Protein AF-A0A7V3P960-F1 (afdb_monomer)

Structure (mmCIF, N/CA/C/O backbone):
data_AF-A0A7V3P960-F1
#
_entry.id   AF-A0A7V3P960-F1
#
loop_
_atom_site.group_PDB
_atom_site.id
_atom_site.type_symbol
_atom_site.label_atom_id
_atom_site.label_alt_id
_atom_site.label_comp_id
_atom_site.label_asym_id
_atom_site.label_entity_id
_atom_site.label_seq_id
_atom_site.pdbx_PDB_ins_code
_atom_site.Cartn_x
_atom_site.Cartn_y
_atom_site.Cartn_z
_atom_site.occupancy
_atom_site.B_iso_or_equiv
_atom_site.auth_seq_id
_atom_site.auth_comp_id
_atom_site.auth_asym_id
_atom_site.auth_atom_id
_atom_site.pdbx_PDB_model_num
ATOM 1 N N . LEU A 1 1 ? -9.259 3.674 -9.728 1.00 91.50 1 LEU A N 1
ATOM 2 C CA . LEU A 1 1 ? -10.586 3.674 -9.060 1.00 91.50 1 LEU A CA 1
ATOM 3 C C . LEU A 1 1 ? -11.447 2.473 -9.449 1.00 91.50 1 LEU A C 1
ATOM 5 O O . LEU A 1 1 ? -11.962 1.813 -8.558 1.00 91.50 1 LEU A O 1
ATOM 9 N N . GLU A 1 2 ? -11.587 2.154 -10.738 1.00 94.94 2 GLU A N 1
ATOM 10 C CA . GLU A 1 2 ? -12.401 1.013 -11.203 1.00 94.94 2 GLU A CA 1
ATOM 11 C C . GLU A 1 2 ? -11.996 -0.325 -10.570 1.00 94.94 2 GLU A C 1
ATOM 13 O O . GLU A 1 2 ? -12.843 -1.028 -10.028 1.00 94.94 2 GLU A O 1
ATOM 18 N N . ALA A 1 3 ? -10.695 -0.635 -10.553 1.00 96.50 3 ALA A N 1
ATOM 19 C CA . ALA A 1 3 ? -10.169 -1.847 -9.923 1.00 96.50 3 ALA A CA 1
ATOM 20 C C . ALA A 1 3 ? -10.533 -1.952 -8.430 1.00 96.50 3 ALA A C 1
ATOM 22 O O . ALA A 1 3 ? -10.947 -3.011 -7.973 1.00 96.50 3 ALA A O 1
ATOM 23 N N . ALA A 1 4 ? -10.449 -0.847 -7.678 1.00 96.69 4 ALA A N 1
ATOM 24 C CA . ALA A 1 4 ? -10.807 -0.826 -6.257 1.00 96.69 4 ALA A CA 1
ATOM 25 C C . ALA A 1 4 ? -12.298 -1.134 -6.044 1.00 96.69 4 ALA A C 1
ATOM 27 O O . ALA A 1 4 ? -12.641 -1.967 -5.208 1.00 96.69 4 ALA A O 1
ATOM 28 N N . ARG A 1 5 ? -13.179 -0.539 -6.863 1.00 97.69 5 ARG A N 1
ATOM 29 C CA . ARG A 1 5 ? -14.622 -0.832 -6.838 1.00 97.69 5 ARG A CA 1
ATOM 30 C C . ARG A 1 5 ? -14.914 -2.290 -7.194 1.00 97.69 5 ARG A C 1
ATOM 32 O O . ARG A 1 5 ? -15.732 -2.916 -6.532 1.00 97.69 5 ARG A O 1
ATOM 39 N N . ALA A 1 6 ? -14.242 -2.833 -8.210 1.00 97.81 6 ALA A N 1
ATOM 40 C CA . ALA A 1 6 ? -14.425 -4.220 -8.634 1.00 97.81 6 ALA A CA 1
ATOM 41 C C . ALA A 1 6 ? -13.989 -5.218 -7.550 1.00 97.81 6 ALA A C 1
ATOM 43 O O . ALA A 1 6 ? -14.704 -6.180 -7.284 1.00 97.81 6 ALA A O 1
ATOM 44 N N . VAL A 1 7 ? -12.847 -4.972 -6.898 1.00 97.88 7 VAL A N 1
ATOM 45 C CA . VAL A 1 7 ? -12.361 -5.806 -5.789 1.00 97.88 7 VAL A CA 1
ATOM 46 C C . VAL A 1 7 ? -13.303 -5.720 -4.586 1.00 97.88 7 VAL A C 1
ATOM 48 O O . VAL A 1 7 ? -13.682 -6.756 -4.050 1.00 97.88 7 VAL A O 1
ATOM 51 N N . ALA A 1 8 ? -13.734 -4.518 -4.192 1.00 98.00 8 ALA A N 1
ATOM 52 C CA . ALA A 1 8 ? -14.684 -4.354 -3.090 1.00 98.00 8 ALA A CA 1
ATOM 53 C C . ALA A 1 8 ? -16.006 -5.088 -3.367 1.00 98.00 8 ALA A C 1
ATOM 55 O O . ALA A 1 8 ? -16.475 -5.847 -2.523 1.00 98.00 8 ALA A O 1
ATOM 56 N N . ALA A 1 9 ? -16.550 -4.948 -4.581 1.00 98.00 9 ALA A N 1
ATOM 57 C CA . ALA A 1 9 ? -17.759 -5.652 -4.998 1.00 98.00 9 ALA A CA 1
ATOM 58 C C . ALA A 1 9 ? -17.590 -7.180 -4.972 1.00 98.00 9 ALA A C 1
ATOM 60 O O . ALA A 1 9 ? -18.496 -7.880 -4.527 1.00 98.00 9 ALA A O 1
ATOM 61 N N . ALA A 1 10 ? -16.431 -7.702 -5.391 1.00 97.81 10 ALA A N 1
ATOM 62 C CA . ALA A 1 10 ? -16.147 -9.138 -5.356 1.00 97.81 10 ALA A CA 1
ATOM 63 C C . ALA A 1 10 ? -16.161 -9.719 -3.931 1.00 97.81 10 ALA A C 1
ATOM 65 O O . ALA A 1 10 ? -16.527 -10.879 -3.755 1.00 97.81 10 ALA A O 1
ATOM 66 N N . TYR A 1 11 ? -15.805 -8.917 -2.923 1.00 97.44 11 TYR A N 1
ATOM 67 C CA . TYR A 1 11 ? -15.842 -9.303 -1.509 1.00 97.44 11 TYR A CA 1
ATOM 68 C C . TYR A 1 11 ? -17.110 -8.851 -0.767 1.00 97.44 11 TYR A C 1
ATOM 70 O O . TYR A 1 11 ? -17.227 -9.098 0.431 1.00 97.44 11 TYR A O 1
ATOM 78 N N . GLY A 1 12 ? -18.058 -8.189 -1.443 1.00 97.81 12 GLY A N 1
ATOM 79 C CA . GLY A 1 12 ? -19.255 -7.633 -0.802 1.00 97.81 12 GLY A CA 1
ATOM 80 C C . GLY A 1 12 ? -18.951 -6.528 0.218 1.00 97.81 12 GLY A C 1
ATOM 81 O O . GLY A 1 12 ? -19.705 -6.356 1.171 1.00 97.81 12 GLY A O 1
ATOM 82 N N . LEU A 1 13 ? -17.838 -5.809 0.042 1.00 97.00 13 LEU A N 1
ATOM 83 C CA . LEU A 1 13 ? -17.402 -4.738 0.934 1.00 97.00 13 LEU A CA 1
ATOM 84 C C . LEU A 1 13 ? -17.931 -3.381 0.471 1.00 97.00 13 LEU A C 1
ATOM 86 O O . LEU A 1 13 ? -17.977 -3.079 -0.725 1.00 97.00 13 LEU A O 1
ATOM 90 N N . GLU A 1 14 ? -18.260 -2.527 1.435 1.00 95.38 14 GLU A N 1
ATOM 91 C CA . GLU A 1 14 ? -18.519 -1.118 1.168 1.00 95.38 14 GLU A CA 1
ATOM 92 C C . GLU A 1 14 ? -17.233 -0.412 0.721 1.00 95.38 14 GLU A C 1
ATOM 94 O O . GLU A 1 14 ? -16.145 -0.655 1.246 1.00 95.38 14 GLU A O 1
ATOM 99 N N . HIS A 1 15 ? -17.357 0.479 -0.263 1.00 95.56 15 HIS A N 1
ATOM 100 C CA . HIS A 1 15 ? -16.232 1.224 -0.817 1.00 95.56 15 HIS A CA 1
ATOM 101 C C . HIS A 1 15 ? -16.494 2.725 -0.729 1.00 95.56 15 HIS A C 1
ATOM 103 O O . HIS A 1 15 ? -17.328 3.269 -1.458 1.00 95.56 15 HIS A O 1
ATOM 109 N N . TYR A 1 16 ? -15.724 3.391 0.127 1.00 92.69 16 TYR A N 1
ATOM 110 C CA . TYR A 1 16 ? -15.787 4.830 0.350 1.00 92.69 16 TYR A CA 1
ATOM 111 C C . TYR A 1 16 ? -14.696 5.540 -0.448 1.00 92.69 16 TYR A C 1
ATOM 113 O O . TYR A 1 16 ? -13.542 5.113 -0.458 1.00 92.69 16 TYR A O 1
ATOM 121 N N . LEU A 1 17 ? -15.064 6.632 -1.118 1.00 94.06 17 LEU A N 1
ATOM 122 C CA . LEU A 1 17 ? -14.109 7.520 -1.770 1.00 94.06 17 LEU A CA 1
ATOM 123 C C . LEU A 1 17 ? -13.918 8.755 -0.895 1.00 94.06 17 LEU A C 1
ATOM 125 O O . LEU A 1 17 ? -14.888 9.429 -0.559 1.00 94.06 17 LEU A O 1
ATOM 129 N N . VAL A 1 18 ? -12.666 9.037 -0.562 1.00 91.50 18 VAL A N 1
ATOM 130 C CA . VAL A 1 18 ? -12.259 10.233 0.170 1.00 91.50 18 VAL A CA 1
ATOM 131 C C . VAL A 1 18 ? -11.363 11.047 -0.748 1.00 91.50 18 VAL A C 1
ATOM 133 O O . VAL A 1 18 ? -10.367 10.534 -1.260 1.00 91.50 18 VAL A O 1
ATOM 136 N N . GLU A 1 19 ? -11.719 12.310 -0.957 1.00 91.44 19 GLU A N 1
ATOM 137 C CA . GLU A 1 19 ? -10.846 13.268 -1.626 1.00 91.44 19 GLU A CA 1
ATOM 138 C C . GLU A 1 19 ? -9.873 13.857 -0.607 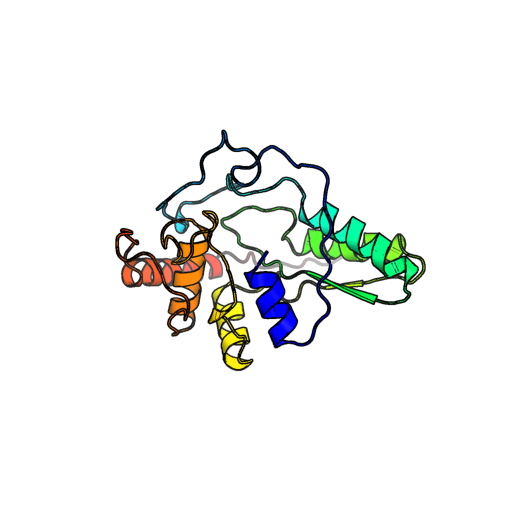1.00 91.44 19 GLU A C 1
ATOM 140 O O . GLU A 1 19 ? -10.268 14.292 0.476 1.00 91.44 19 GLU A O 1
ATOM 145 N N . LEU A 1 20 ? -8.588 13.848 -0.949 1.00 89.06 20 LEU A N 1
ATOM 146 C CA . LEU A 1 20 ? -7.528 14.388 -0.107 1.00 89.06 20 LEU A CA 1
ATOM 147 C C . LEU A 1 20 ? -6.965 15.665 -0.734 1.00 89.06 20 LEU A C 1
ATOM 149 O O . LEU A 1 20 ? -6.983 15.797 -1.962 1.00 89.06 20 LEU A O 1
ATOM 153 N N . PRO A 1 21 ? -6.424 16.587 0.080 1.00 89.06 21 PRO A N 1
ATOM 154 C CA . PRO A 1 21 ? -5.659 17.710 -0.439 1.00 89.06 21 PRO A CA 1
ATOM 155 C C . PRO A 1 21 ? -4.519 17.228 -1.352 1.00 89.06 21 PRO A C 1
ATOM 157 O O . PRO A 1 21 ? -3.936 16.170 -1.088 1.00 89.06 21 PRO A O 1
ATOM 160 N N . PRO A 1 22 ? -4.180 17.985 -2.409 1.00 89.62 22 PRO A N 1
ATOM 161 C CA . PRO A 1 22 ? -3.108 17.603 -3.317 1.00 89.62 22 PRO A CA 1
ATOM 162 C C . PRO A 1 22 ? -1.770 17.513 -2.573 1.00 89.62 22 PRO A C 1
ATOM 164 O O . PRO A 1 22 ? -1.430 18.376 -1.763 1.00 89.62 22 PRO A O 1
ATOM 167 N N . ILE A 1 23 ? -1.008 16.459 -2.870 1.00 92.25 23 ILE A N 1
ATOM 168 C CA . ILE A 1 23 ? 0.361 16.263 -2.387 1.00 92.25 23 ILE A CA 1
ATOM 169 C C . ILE A 1 23 ? 1.288 16.385 -3.593 1.00 92.25 23 ILE A C 1
ATOM 171 O O . ILE A 1 23 ? 1.115 15.662 -4.568 1.00 92.25 23 ILE A O 1
ATOM 175 N N . HIS A 1 24 ? 2.279 17.265 -3.517 1.00 92.62 24 HIS A N 1
ATOM 176 C CA . HIS A 1 24 ? 3.266 17.485 -4.578 1.00 92.62 24 HIS A CA 1
ATOM 177 C C . HIS A 1 24 ? 4.598 16.783 -4.264 1.00 92.62 24 HIS A C 1
ATOM 179 O O . HIS A 1 24 ? 4.796 16.251 -3.169 1.00 92.62 24 HIS A O 1
ATOM 185 N N . GLY A 1 25 ? 5.524 16.799 -5.218 1.00 90.69 25 GLY A N 1
ATOM 186 C CA . GLY A 1 25 ? 6.866 16.227 -5.116 1.00 90.69 25 GLY A CA 1
ATOM 187 C C . GLY A 1 25 ? 6.977 14.787 -5.613 1.00 90.69 25 GLY A C 1
ATOM 188 O O . GLY A 1 25 ? 7.903 14.086 -5.208 1.00 90.69 25 GLY A O 1
ATOM 189 N N . SER A 1 26 ? 6.045 14.326 -6.453 1.00 92.06 26 SER A N 1
ATOM 190 C CA . SER A 1 26 ? 6.020 12.952 -6.964 1.00 92.06 26 SER A CA 1
ATOM 191 C C . SER A 1 26 ? 5.654 12.887 -8.438 1.00 92.06 26 SER A C 1
ATOM 193 O O . SER A 1 26 ? 4.717 13.546 -8.869 1.00 92.06 26 SER A O 1
ATOM 195 N N . ALA A 1 27 ? 6.277 11.978 -9.188 1.00 91.56 27 ALA A N 1
ATOM 196 C CA . ALA A 1 27 ? 5.877 11.655 -10.562 1.00 91.56 27 ALA A CA 1
ATOM 197 C C . ALA A 1 27 ? 4.477 11.015 -10.671 1.00 91.56 27 ALA A C 1
ATOM 199 O O . ALA A 1 27 ? 3.992 10.775 -11.772 1.00 91.56 27 ALA A O 1
ATOM 200 N N . LEU A 1 28 ? 3.830 10.702 -9.540 1.00 89.62 28 LEU A N 1
ATOM 201 C CA . LEU A 1 28 ? 2.437 10.242 -9.500 1.00 89.62 28 LEU A CA 1
ATOM 202 C C . LEU A 1 28 ? 1.419 11.365 -9.284 1.00 89.62 28 LEU A C 1
ATOM 204 O O . LEU A 1 28 ? 0.223 11.116 -9.422 1.00 89.62 28 LEU A O 1
ATOM 208 N N . THR A 1 29 ? 1.865 12.553 -8.885 1.00 90.50 29 THR A N 1
ATOM 209 C CA . THR A 1 29 ? 0.979 13.677 -8.553 1.00 90.50 29 THR A CA 1
ATOM 210 C C . THR A 1 29 ? 1.321 14.958 -9.302 1.00 90.50 29 THR A C 1
ATOM 212 O O . THR A 1 29 ? 0.460 15.825 -9.427 1.00 90.50 29 THR A O 1
ATOM 215 N N . ASP A 1 30 ? 2.534 15.053 -9.845 1.00 91.62 30 ASP A N 1
ATOM 216 C CA . ASP A 1 30 ? 3.034 16.201 -10.581 1.00 91.62 30 ASP A CA 1
ATOM 217 C C . ASP A 1 30 ? 3.368 15.820 -12.032 1.00 91.62 30 ASP A C 1
ATOM 219 O O . ASP A 1 30 ? 4.363 15.147 -12.298 1.00 91.62 30 ASP A O 1
ATOM 223 N N . ASP A 1 31 ? 2.588 16.330 -12.989 1.00 87.38 31 ASP A N 1
ATOM 224 C CA . ASP A 1 31 ? 2.698 15.986 -14.422 1.00 87.38 31 ASP A CA 1
ATOM 225 C C . ASP A 1 31 ? 4.04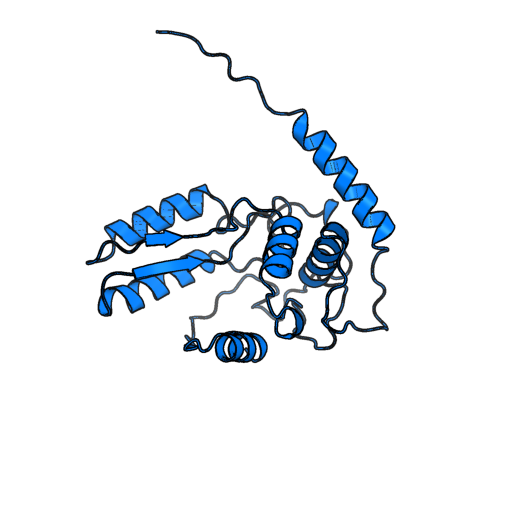4 16.355 -15.074 1.00 87.38 31 ASP A C 1
ATOM 227 O O . ASP A 1 31 ? 4.3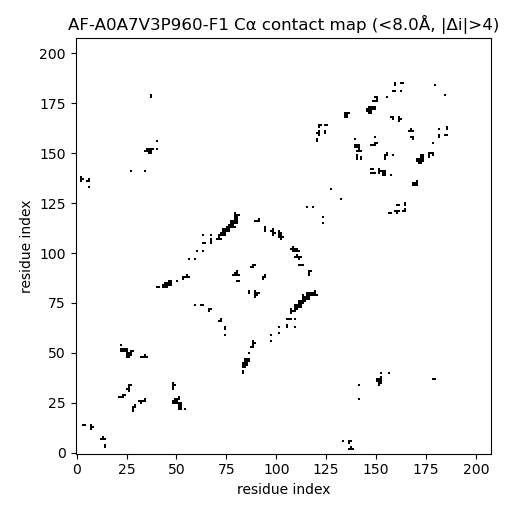88 15.867 -16.151 1.00 87.38 31 ASP A O 1
ATOM 231 N N . HIS A 1 32 ? 4.812 17.248 -14.447 1.00 88.62 32 HIS A N 1
ATOM 232 C CA . HIS A 1 32 ? 6.122 17.681 -14.937 1.00 88.62 32 HIS A CA 1
ATOM 233 C C . HIS A 1 32 ? 7.263 16.737 -14.525 1.00 88.62 32 HIS A C 1
ATOM 235 O O . HIS A 1 32 ? 8.382 16.877 -15.022 1.00 88.62 32 HIS A O 1
ATOM 241 N N . LEU A 1 33 ? 6.999 15.781 -13.629 1.00 88.69 33 LEU A N 1
ATOM 242 C CA . LEU A 1 33 ? 7.954 14.769 -13.196 1.00 88.69 33 LEU A CA 1
ATOM 243 C C . LEU A 1 33 ? 7.697 13.459 -13.948 1.00 88.69 33 LEU A C 1
ATOM 245 O O . LEU A 1 33 ? 6.579 12.957 -14.007 1.00 88.69 33 LEU A O 1
ATOM 249 N N . LEU A 1 34 ? 8.751 12.879 -14.525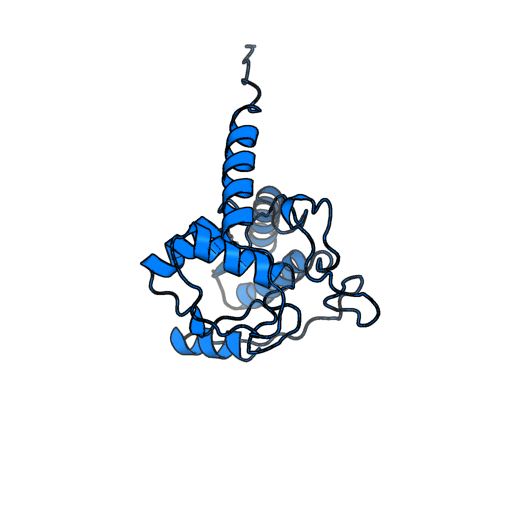 1.00 86.44 34 LEU A N 1
ATOM 250 C CA . LEU A 1 34 ? 8.632 11.661 -15.325 1.00 86.44 34 LEU A CA 1
ATOM 251 C C . LEU A 1 34 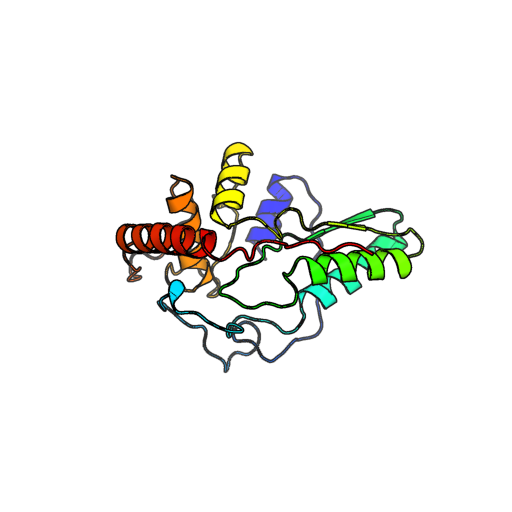? 8.765 10.402 -14.466 1.00 86.44 34 LEU A C 1
ATOM 253 O O . LEU A 1 34 ? 9.671 10.283 -13.637 1.00 86.44 34 LEU A O 1
ATOM 257 N N . LEU A 1 35 ? 7.902 9.421 -14.730 1.00 84.56 35 LEU A N 1
ATOM 258 C CA . LEU A 1 35 ? 8.048 8.079 -14.180 1.00 84.56 35 LEU A CA 1
ATOM 259 C C . LEU A 1 35 ? 9.193 7.335 -14.883 1.00 84.56 35 LEU A C 1
ATOM 261 O O . LEU A 1 35 ? 9.237 7.315 -16.116 1.00 84.56 35 LEU A O 1
ATOM 265 N N . PRO A 1 36 ? 10.087 6.664 -14.136 1.00 81.38 36 PRO A N 1
ATOM 266 C CA . PRO A 1 36 ? 11.088 5.803 -14.745 1.00 81.38 36 PRO A CA 1
ATOM 267 C C . PRO A 1 36 ? 10.418 4.607 -15.438 1.00 81.38 36 PRO A C 1
ATOM 269 O O . PRO A 1 36 ? 9.501 3.982 -14.898 1.00 81.38 36 PRO A O 1
ATOM 272 N N . LEU A 1 37 ? 10.899 4.275 -16.636 1.00 82.81 37 LEU A N 1
ATOM 273 C CA . LEU A 1 37 ? 10.434 3.137 -17.429 1.00 82.81 37 LEU A CA 1
ATOM 274 C C . LEU A 1 37 ? 11.611 2.221 -17.755 1.00 82.81 37 LEU A C 1
ATOM 276 O O . LEU A 1 37 ? 12.662 2.696 -18.176 1.00 82.81 37 LEU A O 1
ATOM 280 N N . GLY A 1 38 ? 11.423 0.912 -17.578 1.00 76.94 38 GLY A N 1
ATOM 281 C CA . GLY A 1 38 ? 12.381 -0.114 -17.999 1.00 76.94 38 GLY A CA 1
ATOM 282 C C . GLY A 1 38 ? 13.736 -0.062 -17.292 1.00 76.94 38 GLY A C 1
ATOM 283 O O . GLY A 1 38 ? 14.705 -0.605 -17.815 1.00 76.94 38 GLY A O 1
ATOM 284 N N . ARG A 1 39 ? 13.830 0.604 -16.136 1.00 80.19 39 ARG A N 1
ATOM 285 C CA . ARG A 1 39 ? 15.054 0.597 -15.330 1.00 80.19 39 ARG A CA 1
ATOM 286 C C . ARG A 1 39 ? 15.234 -0.748 -14.633 1.00 80.19 39 ARG A C 1
ATOM 288 O O . ARG A 1 39 ? 14.249 -1.399 -14.279 1.00 80.19 39 ARG A O 1
ATOM 295 N N . ASP A 1 40 ? 16.489 -1.101 -14.389 1.00 80.94 40 ASP A N 1
ATOM 296 C CA . ASP A 1 40 ? 16.849 -2.218 -13.524 1.00 80.94 40 ASP A CA 1
ATOM 297 C C . ASP A 1 40 ? 16.451 -1.896 -12.076 1.00 80.94 40 ASP A C 1
ATOM 299 O O . ASP A 1 40 ? 16.908 -0.908 -11.494 1.00 80.94 40 ASP A O 1
ATOM 303 N N . LEU A 1 41 ? 15.560 -2.712 -11.513 1.00 79.44 41 LEU A N 1
ATOM 304 C CA . LEU A 1 41 ? 15.085 -2.546 -10.141 1.00 79.44 41 LEU A CA 1
ATOM 305 C C . LEU A 1 41 ? 16.137 -2.946 -9.101 1.00 79.44 41 LEU A C 1
ATOM 307 O O . LEU A 1 41 ? 16.068 -2.461 -7.979 1.00 79.44 41 LEU A O 1
ATOM 311 N N . THR A 1 42 ? 17.124 -3.771 -9.458 1.00 76.62 42 THR A N 1
ATOM 312 C CA . THR A 1 42 ? 18.187 -4.192 -8.528 1.00 76.62 42 THR A CA 1
ATOM 313 C C . THR A 1 42 ? 19.184 -3.066 -8.244 1.00 76.62 42 THR A C 1
ATOM 315 O O . THR A 1 42 ? 19.730 -2.981 -7.150 1.00 76.62 42 THR A O 1
ATOM 318 N N . GLN A 1 43 ? 19.362 -2.159 -9.209 1.00 75.62 43 GLN A N 1
ATOM 319 C CA . GLN A 1 43 ? 20.234 -0.980 -9.118 1.00 75.62 43 GLN A CA 1
ATOM 320 C C . GLN A 1 43 ? 19.484 0.269 -8.618 1.00 75.62 43 GLN A C 1
ATOM 322 O O . GLN A 1 43 ? 20.017 1.381 -8.600 1.00 75.62 43 GLN A O 1
ATOM 327 N N . ALA A 1 44 ? 18.207 0.116 -8.261 1.00 74.31 44 ALA A N 1
ATOM 328 C CA . ALA A 1 44 ? 17.397 1.177 -7.698 1.00 74.31 44 ALA A CA 1
ATOM 329 C C . ALA A 1 44 ? 17.780 1.415 -6.233 1.00 74.31 44 ALA A C 1
ATOM 331 O O . ALA A 1 44 ? 17.569 0.549 -5.387 1.00 74.31 44 ALA A O 1
ATOM 332 N N . HIS A 1 45 ? 18.279 2.612 -5.926 1.00 73.25 45 HIS A N 1
ATOM 333 C CA . HIS A 1 45 ? 18.580 3.016 -4.555 1.00 73.25 45 HIS A CA 1
ATOM 334 C C . HIS A 1 45 ? 17.958 4.371 -4.222 1.00 73.25 45 HIS A C 1
ATOM 336 O O . HIS A 1 45 ? 17.829 5.247 -5.080 1.00 73.25 45 HIS A O 1
ATOM 342 N N . GLY A 1 46 ? 17.620 4.551 -2.945 1.00 76.62 46 GLY A N 1
ATOM 343 C CA . GLY A 1 46 ? 17.016 5.778 -2.438 1.00 76.62 46 GLY A CA 1
ATOM 344 C C . GLY A 1 46 ? 15.516 5.878 -2.716 1.00 76.62 46 GLY A C 1
ATOM 345 O O . GLY A 1 46 ? 14.864 4.932 -3.150 1.00 76.62 46 GLY A O 1
ATOM 346 N N . VAL A 1 47 ? 14.958 7.050 -2.416 1.00 79.38 47 VAL A N 1
ATOM 347 C CA . VAL A 1 47 ? 13.522 7.307 -2.546 1.00 79.38 47 VAL A CA 1
ATOM 348 C C . VAL A 1 47 ? 13.149 7.407 -4.024 1.00 79.38 47 VAL A C 1
ATOM 350 O O . VAL A 1 47 ? 13.636 8.285 -4.737 1.00 79.38 47 VAL A O 1
ATOM 353 N N . ALA A 1 48 ? 12.280 6.510 -4.491 1.00 83.25 48 ALA A N 1
ATOM 354 C CA . ALA A 1 48 ? 11.858 6.498 -5.889 1.00 83.25 48 ALA A CA 1
ATOM 355 C C . ALA A 1 48 ? 11.073 7.776 -6.269 1.00 83.25 48 ALA A C 1
ATOM 357 O O . ALA A 1 48 ?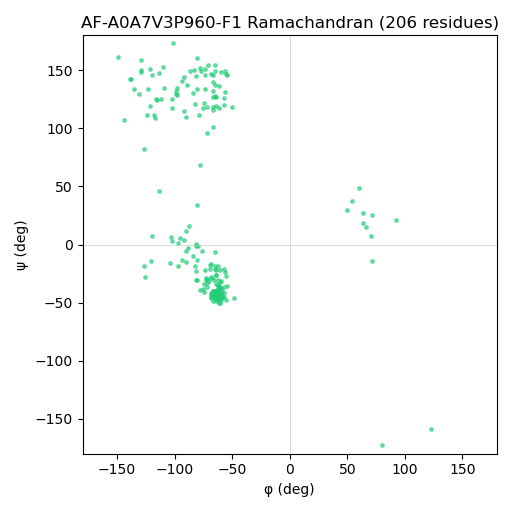 10.309 8.277 -5.445 1.00 83.25 48 ALA A O 1
ATOM 358 N N . PRO A 1 49 ? 11.134 8.252 -7.531 1.00 86.38 49 PRO A N 1
ATOM 359 C CA . PRO A 1 49 ? 10.319 9.383 -8.004 1.00 86.38 49 PRO A CA 1
ATOM 360 C C . PRO A 1 49 ? 8.802 9.179 -7.850 1.00 86.38 49 PRO A C 1
ATOM 362 O O . PRO A 1 49 ? 8.040 10.140 -7.822 1.00 86.38 49 PRO A O 1
ATOM 365 N N . SER A 1 50 ? 8.354 7.925 -7.740 1.00 86.62 50 SER A N 1
ATOM 366 C CA . SER A 1 50 ? 6.965 7.547 -7.455 1.00 86.62 50 SER A CA 1
ATOM 367 C C . SER A 1 50 ? 6.573 7.652 -5.973 1.00 86.62 50 SER A C 1
ATOM 369 O O . SER A 1 50 ? 5.439 7.332 -5.606 1.00 86.62 50 SER A O 1
ATOM 371 N N . TYR A 1 51 ? 7.499 8.039 -5.096 1.00 90.31 51 TYR A N 1
ATOM 372 C CA . TYR A 1 51 ? 7.200 8.321 -3.699 1.00 90.31 51 TYR A CA 1
ATOM 373 C C . TYR A 1 51 ? 6.311 9.554 -3.608 1.00 90.31 51 TYR A C 1
ATOM 375 O O . TYR A 1 51 ? 6.652 10.602 -4.149 1.00 90.31 51 TYR A O 1
ATOM 383 N N . VAL A 1 52 ? 5.182 9.426 -2.917 1.00 91.44 52 VAL A N 1
ATOM 384 C CA . VAL A 1 52 ? 4.326 10.560 -2.568 1.00 91.44 52 VAL A CA 1
ATOM 385 C C . VAL A 1 52 ? 4.601 10.882 -1.101 1.00 91.44 52 VAL A C 1
ATOM 387 O O . VAL A 1 52 ? 4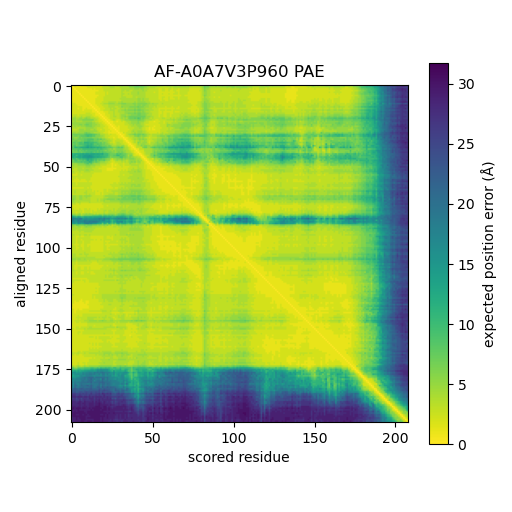.348 10.011 -0.261 1.00 91.44 52 VAL A O 1
ATOM 390 N N . PRO A 1 53 ? 5.119 12.081 -0.779 1.00 92.12 53 PRO A N 1
ATOM 391 C CA . PRO A 1 53 ? 5.565 12.418 0.567 1.00 92.12 53 PRO A CA 1
ATOM 392 C C . PRO A 1 53 ? 4.543 12.112 1.666 1.00 92.12 53 PRO A C 1
ATOM 394 O O . PRO A 1 53 ? 3.455 12.682 1.684 1.00 92.12 53 PRO A O 1
ATOM 397 N N . ALA A 1 54 ? 4.920 11.215 2.587 1.00 92.69 54 ALA A N 1
ATOM 398 C CA . ALA A 1 54 ? 4.183 10.864 3.805 1.00 92.69 54 ALA A CA 1
ATOM 399 C C . ALA A 1 54 ? 2.691 10.523 3.599 1.00 92.69 54 ALA A C 1
ATOM 401 O O . ALA A 1 54 ? 1.873 10.732 4.503 1.00 92.69 54 ALA A O 1
ATOM 402 N N . ARG A 1 55 ? 2.304 9.989 2.430 1.00 94.44 55 ARG A N 1
ATOM 403 C CA . ARG A 1 55 ? 0.881 9.752 2.134 1.00 94.44 55 ARG A CA 1
ATOM 404 C C . ARG A 1 55 ? 0.246 8.751 3.099 1.00 94.44 55 ARG A C 1
ATOM 406 O O . ARG A 1 55 ? -0.911 8.935 3.461 1.00 94.44 55 ARG A O 1
ATOM 413 N N . ASN A 1 56 ? 0.974 7.720 3.545 1.00 94.88 56 ASN A N 1
ATOM 414 C CA . ASN A 1 56 ? 0.386 6.706 4.425 1.00 94.88 56 ASN A CA 1
ATOM 415 C C . ASN A 1 56 ? 0.094 7.276 5.817 1.00 94.88 56 ASN A C 1
ATOM 417 O O . ASN A 1 56 ? -0.887 6.880 6.444 1.00 94.88 56 ASN A O 1
ATOM 421 N N . LEU A 1 57 ? 0.898 8.243 6.278 1.00 96.12 57 LEU A N 1
ATOM 422 C CA . LEU A 1 57 ? 0.618 8.976 7.512 1.00 96.12 57 LEU A CA 1
ATOM 423 C C . LEU A 1 57 ? -0.691 9.766 7.388 1.00 96.12 57 LEU A C 1
ATOM 425 O O . LEU A 1 57 ? -1.540 9.679 8.274 1.00 96.12 57 LEU A O 1
ATOM 429 N N . LEU A 1 58 ? -0.885 10.477 6.272 1.00 95.31 58 LEU A N 1
ATOM 430 C CA . LEU A 1 58 ? -2.133 11.197 6.001 1.00 95.31 58 LEU A CA 1
ATOM 431 C C . LEU A 1 58 ? -3.336 10.243 5.938 1.00 95.31 58 LEU A C 1
ATOM 433 O O . LEU A 1 58 ? -4.369 10.524 6.544 1.00 95.31 58 LEU A O 1
ATOM 437 N N . PHE A 1 59 ? -3.201 9.110 5.239 1.00 95.88 59 PHE A N 1
ATOM 438 C CA . PHE A 1 59 ? -4.272 8.118 5.109 1.00 95.88 59 PHE A CA 1
ATOM 439 C C . PHE A 1 59 ? -4.707 7.574 6.470 1.00 95.88 59 PHE A C 1
ATOM 441 O O . PHE A 1 59 ? -5.902 7.537 6.756 1.00 95.88 59 PHE A O 1
ATOM 448 N N . LEU A 1 60 ? -3.752 7.186 7.320 1.00 96.94 60 LEU A N 1
ATOM 449 C CA . LEU A 1 60 ? -4.043 6.632 8.641 1.00 96.94 60 LEU A CA 1
ATOM 450 C C . LEU A 1 60 ? -4.641 7.672 9.589 1.00 96.94 60 LEU A C 1
ATOM 452 O O . LEU A 1 60 ? -5.609 7.359 10.275 1.00 96.94 60 LEU A O 1
ATOM 456 N N . ALA A 1 61 ? -4.123 8.904 9.596 1.00 95.69 61 ALA A N 1
ATOM 457 C CA . ALA A 1 61 ? -4.688 9.982 10.406 1.00 95.69 61 ALA A CA 1
ATOM 458 C C . ALA A 1 61 ? -6.149 10.267 10.023 1.00 95.69 61 ALA A C 1
ATOM 460 O O . ALA A 1 61 ? -7.011 10.404 10.891 1.00 95.69 61 ALA A O 1
ATOM 461 N N . HIS A 1 62 ? -6.445 10.301 8.720 1.00 95.19 62 HIS A N 1
ATOM 462 C CA . HIS A 1 62 ? -7.803 10.522 8.236 1.00 95.19 62 HIS A CA 1
ATOM 463 C C . HIS A 1 62 ? -8.730 9.340 8.553 1.00 95.19 62 HIS A C 1
ATOM 465 O O . HIS A 1 62 ? -9.836 9.535 9.053 1.00 95.19 62 HIS A O 1
ATOM 471 N N . LEU A 1 63 ? -8.272 8.107 8.318 1.00 95.38 63 LEU A N 1
ATOM 472 C CA . LEU A 1 63 ? -9.047 6.902 8.608 1.00 95.38 63 LEU A CA 1
ATOM 473 C C . LEU A 1 63 ? -9.342 6.755 10.109 1.00 95.38 63 LEU A C 1
ATOM 475 O O . LEU A 1 63 ? -10.459 6.389 10.467 1.00 95.38 63 LEU A O 1
ATOM 479 N N . ALA A 1 64 ? -8.379 7.083 10.976 1.00 97.25 64 ALA A N 1
ATOM 480 C CA . ALA A 1 64 ? -8.571 7.094 12.423 1.00 97.25 64 ALA A CA 1
ATOM 481 C C . ALA A 1 64 ? -9.652 8.097 12.840 1.00 97.25 64 ALA A C 1
ATOM 483 O O . ALA A 1 64 ? -10.558 7.725 13.578 1.00 97.25 64 ALA A O 1
ATOM 484 N N . ALA A 1 65 ? -9.616 9.325 12.313 1.00 95.06 65 ALA A N 1
ATOM 485 C CA . ALA A 1 65 ? -10.631 10.338 12.606 1.00 95.06 65 ALA A CA 1
ATOM 486 C C . ALA A 1 65 ? -12.042 9.916 12.154 1.00 95.06 65 ALA A C 1
ATOM 488 O O . ALA A 1 65 ? -13.015 10.170 12.860 1.00 95.06 65 ALA A O 1
ATOM 489 N N . LEU A 1 66 ? -12.161 9.253 10.996 1.00 93.62 66 LEU A N 1
ATOM 490 C CA . LEU A 1 66 ? -13.444 8.745 10.501 1.00 93.62 66 LEU A CA 1
ATOM 491 C C . LEU A 1 66 ? -13.988 7.597 11.360 1.00 93.62 66 LEU A C 1
ATOM 493 O O . LEU A 1 66 ? -15.181 7.565 11.651 1.00 93.62 66 LEU A O 1
ATOM 497 N N . GLN A 1 67 ? -13.130 6.649 11.745 1.00 95.81 67 GLN A N 1
ATOM 498 C CA . GLN A 1 67 ? -13.557 5.444 12.457 1.00 95.81 67 GLN A CA 1
ATOM 499 C C . GLN A 1 67 ? -13.765 5.668 13.954 1.00 95.81 67 GLN A C 1
ATOM 501 O O . GLN A 1 67 ? -14.649 5.042 14.531 1.00 95.81 67 GLN A O 1
ATOM 506 N N . ASP A 1 68 ? -13.029 6.588 14.582 1.00 96.62 68 ASP A N 1
ATOM 507 C CA . ASP A 1 68 ? -13.207 6.888 16.009 1.00 96.62 68 ASP A CA 1
ATOM 508 C C . ASP A 1 68 ? -14.627 7.391 16.318 1.00 96.62 68 ASP A C 1
ATOM 510 O O . ASP A 1 68 ? -15.197 7.064 17.354 1.00 96.62 68 ASP A O 1
ATOM 514 N N . ALA A 1 69 ? -15.257 8.094 15.368 1.00 93.94 69 ALA A N 1
ATOM 515 C CA . ALA A 1 69 ? -16.652 8.524 15.476 1.00 93.94 69 ALA A CA 1
ATOM 516 C C . ALA A 1 69 ? -17.673 7.367 15.424 1.00 93.94 69 ALA A C 1
ATOM 518 O O . ALA A 1 69 ? -18.834 7.560 15.787 1.00 93.94 69 ALA A O 1
ATOM 519 N N . LEU A 1 70 ? -17.264 6.183 14.956 1.00 94.81 70 LEU A N 1
ATOM 520 C CA . LEU A 1 70 ? -18.120 5.007 14.768 1.00 94.81 70 LEU A CA 1
ATOM 521 C C . LEU A 1 70 ? -17.917 3.939 15.853 1.00 94.81 70 LEU A C 1
ATOM 523 O O . LEU A 1 70 ? -18.779 3.073 16.018 1.00 94.81 70 LEU A O 1
ATOM 527 N N . GLY A 1 71 ? -16.819 4.008 16.611 1.00 95.62 71 GLY A N 1
ATOM 528 C CA . GLY A 1 71 ? -16.530 3.120 17.734 1.00 95.62 71 GLY A CA 1
ATOM 529 C C . GLY A 1 71 ? -15.201 2.361 17.601 1.00 95.62 71 GLY A C 1
ATOM 530 O O . GLY A 1 71 ? -14.300 2.790 16.881 1.00 95.62 71 GLY A O 1
ATOM 531 N N . PRO A 1 72 ? -15.033 1.233 18.321 1.00 96.50 72 PRO A N 1
ATOM 532 C CA . PRO A 1 72 ? -13.792 0.466 18.287 1.00 96.50 72 PRO A CA 1
ATOM 533 C C . PRO A 1 72 ? -13.564 -0.165 16.909 1.00 96.50 72 PRO A C 1
ATOM 535 O O . PRO A 1 72 ? -14.448 -0.823 16.360 1.00 96.50 72 PRO A O 1
ATOM 538 N N . ALA A 1 73 ? -12.350 -0.015 16.379 1.00 96.75 73 ALA A N 1
ATOM 539 C CA . ALA A 1 73 ? -11.981 -0.518 15.061 1.00 96.75 73 ALA A CA 1
ATOM 540 C C . ALA A 1 73 ? -10.497 -0.906 14.970 1.00 96.75 73 ALA A C 1
ATOM 542 O O . ALA A 1 73 ? -9.653 -0.459 15.753 1.00 96.75 73 ALA A O 1
ATOM 543 N N . VAL A 1 74 ? -10.188 -1.718 13.956 1.00 98.12 74 VAL A N 1
ATOM 544 C CA . VAL A 1 74 ? -8.821 -2.005 13.510 1.00 98.12 74 VAL A CA 1
ATOM 545 C C . VAL A 1 74 ? -8.650 -1.455 12.099 1.00 98.12 74 VAL A C 1
ATOM 547 O O . VAL A 1 74 ? -9.408 -1.797 11.191 1.00 98.12 74 VAL A O 1
ATOM 550 N N . LEU A 1 75 ? -7.647 -0.604 11.922 1.00 97.88 75 LEU A N 1
ATOM 551 C CA . LEU A 1 75 ? -7.278 0.018 10.663 1.00 97.88 75 LEU A CA 1
ATOM 552 C C . LEU A 1 75 ? -6.237 -0.855 9.961 1.00 97.88 75 LEU A C 1
ATOM 554 O O . LEU A 1 75 ? -5.120 -1.021 10.450 1.00 97.88 75 LEU A O 1
ATOM 558 N N . TRP A 1 76 ? -6.596 -1.413 8.808 1.00 97.56 76 TRP A N 1
ATOM 559 C CA . TRP A 1 76 ? -5.719 -2.295 8.040 1.00 97.56 76 TRP A CA 1
ATOM 560 C C . TRP A 1 76 ? -5.014 -1.532 6.920 1.00 97.56 76 TRP A C 1
ATOM 562 O O . TRP A 1 76 ? -5.663 -0.873 6.108 1.00 97.56 76 TRP A O 1
ATOM 572 N N . LEU A 1 77 ? -3.690 -1.660 6.845 1.00 95.94 77 LEU A N 1
ATOM 573 C CA . LEU A 1 77 ? -2.856 -1.041 5.821 1.00 95.94 77 LEU A CA 1
ATOM 574 C C . LEU A 1 77 ? -2.077 -2.111 5.043 1.00 95.94 77 LEU A C 1
ATOM 576 O O . LEU A 1 77 ? -1.247 -2.827 5.593 1.00 95.94 77 LEU A O 1
ATOM 580 N N . GLY A 1 78 ? -2.310 -2.196 3.733 1.00 94.19 78 GLY A N 1
ATOM 581 C CA . GLY A 1 78 ? -1.673 -3.176 2.843 1.00 94.19 78 GLY A CA 1
ATOM 582 C C . GLY A 1 78 ? -0.255 -2.814 2.386 1.00 94.19 78 GLY A C 1
ATOM 583 O O . GLY A 1 78 ? 0.092 -3.087 1.238 1.00 94.19 78 GLY A O 1
ATOM 584 N N . VAL A 1 79 ? 0.542 -2.146 3.225 1.00 92.94 79 VAL A N 1
ATOM 585 C CA . VAL A 1 79 ? 1.936 -1.814 2.887 1.00 92.94 79 VAL A CA 1
ATOM 586 C C . VAL A 1 79 ? 2.851 -3.020 3.063 1.00 92.94 79 VAL A C 1
ATOM 588 O O . VAL A 1 79 ? 2.611 -3.880 3.907 1.00 92.94 79 VAL A O 1
ATOM 591 N N . HIS A 1 80 ? 3.924 -3.035 2.283 1.00 91.00 80 HIS A N 1
ATOM 592 C CA . HIS A 1 80 ? 5.071 -3.917 2.462 1.00 91.00 80 HIS A CA 1
ATOM 593 C C . HIS A 1 80 ? 6.340 -3.063 2.439 1.00 91.00 80 HIS A C 1
ATOM 595 O O . HIS A 1 80 ? 6.372 -2.025 1.766 1.00 91.00 80 HIS A O 1
ATOM 601 N N . HIS A 1 81 ? 7.360 -3.480 3.182 1.00 83.62 81 HIS A N 1
ATOM 602 C CA . HIS A 1 81 ? 8.672 -2.858 3.132 1.00 83.62 81 HIS A CA 1
ATOM 603 C C . HIS A 1 81 ? 9.449 -3.418 1.938 1.00 83.62 81 HIS A C 1
ATOM 605 O O . HIS A 1 81 ? 9.652 -4.624 1.830 1.00 83.62 81 HIS A O 1
ATOM 611 N N . ASP A 1 82 ? 9.846 -2.537 1.023 1.00 75.50 82 ASP A N 1
ATOM 612 C CA . ASP A 1 82 ? 10.707 -2.865 -0.112 1.00 75.50 82 ASP A CA 1
ATOM 613 C C . ASP A 1 82 ? 12.004 -2.064 0.042 1.00 75.50 82 ASP A C 1
ATOM 615 O O . ASP A 1 82 ? 11.998 -0.833 -0.119 1.00 75.50 82 ASP A O 1
ATOM 619 N N . ASP A 1 83 ? 13.091 -2.770 0.366 1.00 60.31 83 ASP A N 1
ATOM 620 C CA . ASP A 1 83 ? 14.418 -2.203 0.636 1.00 60.31 83 ASP A CA 1
ATOM 621 C C . ASP A 1 83 ? 14.942 -1.345 -0.531 1.00 60.31 83 ASP A C 1
ATOM 623 O O . ASP A 1 83 ? 15.730 -0.420 -0.321 1.00 60.31 83 ASP A O 1
ATOM 627 N N . HIS A 1 84 ? 14.454 -1.571 -1.756 1.00 63.66 84 HIS A N 1
ATOM 628 C CA . HIS A 1 84 ? 14.882 -0.841 -2.951 1.00 63.66 84 HIS A CA 1
ATOM 629 C C . HIS A 1 84 ? 14.203 0.526 -3.120 1.00 63.66 84 HIS A C 1
ATOM 631 O O . HIS A 1 84 ? 14.718 1.396 -3.823 1.00 63.66 84 HIS A O 1
ATOM 637 N N . THR A 1 85 ? 13.029 0.738 -2.515 1.00 63.69 85 THR A N 1
ATOM 638 C CA . THR A 1 85 ? 12.225 1.961 -2.737 1.00 63.69 85 THR A CA 1
ATOM 639 C C . THR A 1 85 ? 12.424 3.034 -1.672 1.00 63.69 85 THR A C 1
ATOM 641 O O . THR A 1 85 ? 12.096 4.200 -1.902 1.00 63.69 85 THR A O 1
ATOM 644 N N . GLY A 1 86 ? 12.953 2.650 -0.506 1.00 72.50 86 GLY A N 1
ATOM 645 C CA . GLY A 1 86 ? 13.331 3.568 0.565 1.00 72.50 86 GLY A CA 1
ATOM 646 C C . GLY A 1 86 ? 12.173 4.321 1.231 1.00 72.50 86 GLY A C 1
ATOM 647 O O . GLY A 1 86 ? 12.438 5.297 1.933 1.00 72.50 86 GLY A O 1
ATOM 648 N N . TYR A 1 87 ? 10.912 3.912 1.037 1.00 86.88 87 TYR A N 1
ATOM 649 C CA . TYR A 1 87 ? 9.750 4.628 1.577 1.00 86.88 87 TYR A CA 1
ATOM 650 C C . TYR A 1 87 ? 9.721 4.570 3.116 1.00 86.88 87 TYR A C 1
ATOM 652 O O . TYR A 1 87 ? 9.584 3.485 3.690 1.00 86.88 87 TYR A O 1
ATOM 660 N N . PRO A 1 88 ? 9.855 5.711 3.819 1.00 89.25 88 PRO A N 1
ATOM 661 C CA . PRO A 1 88 ? 9.929 5.722 5.280 1.00 89.25 88 PRO A CA 1
ATOM 662 C C . PRO A 1 88 ? 8.601 5.321 5.936 1.00 89.25 88 PRO A C 1
ATOM 664 O O . PRO A 1 88 ? 8.598 4.739 7.017 1.00 89.25 88 PRO A O 1
ATOM 667 N N . ASP A 1 89 ? 7.480 5.577 5.263 1.00 92.50 89 ASP A N 1
ATOM 668 C CA . ASP A 1 89 ? 6.115 5.314 5.723 1.00 92.50 89 ASP A CA 1
ATOM 669 C C . ASP A 1 89 ? 5.608 3.896 5.385 1.00 92.50 89 ASP A C 1
ATOM 671 O O . ASP A 1 89 ? 4.409 3.618 5.454 1.00 92.50 89 ASP A O 1
ATOM 675 N N . CYS A 1 90 ? 6.525 2.987 5.038 1.00 91.81 90 CYS A N 1
ATOM 676 C CA . CYS A 1 90 ? 6.274 1.553 4.860 1.00 91.81 90 CYS A CA 1
ATOM 677 C C . CYS A 1 90 ? 7.116 0.679 5.809 1.00 91.81 90 CYS A C 1
ATOM 679 O O . CYS A 1 90 ? 7.128 -0.539 5.657 1.00 91.81 90 CYS A O 1
ATOM 681 N N . ARG A 1 91 ? 7.848 1.275 6.760 1.00 92.50 91 ARG A N 1
ATOM 682 C CA . ARG A 1 91 ? 8.757 0.549 7.662 1.00 92.50 91 ARG A CA 1
ATOM 683 C C . ARG A 1 91 ? 8.042 0.015 8.909 1.00 92.50 91 ARG A C 1
ATOM 685 O O . ARG A 1 91 ? 7.122 0.681 9.394 1.00 92.50 91 ARG A O 1
ATOM 692 N N . PRO A 1 92 ? 8.481 -1.113 9.497 1.00 94.19 92 PRO A N 1
ATOM 693 C CA . PRO A 1 92 ? 7.916 -1.626 10.749 1.00 94.19 92 PRO A CA 1
ATOM 694 C C . PRO A 1 92 ? 7.920 -0.609 11.904 1.00 94.19 92 PRO A C 1
ATOM 696 O O . PRO A 1 92 ? 6.965 -0.554 12.683 1.00 94.19 92 PRO A O 1
ATOM 699 N N . GLU A 1 93 ? 8.949 0.237 12.001 1.00 95.62 93 GLU A N 1
ATOM 700 C CA . GLU A 1 93 ? 9.058 1.282 13.026 1.00 95.62 93 GLU A CA 1
ATOM 701 C C . GLU A 1 93 ? 7.994 2.364 12.841 1.00 95.62 93 GLU A C 1
ATOM 703 O O . GLU A 1 93 ? 7.393 2.812 13.816 1.00 95.62 93 GLU A O 1
ATOM 708 N N . PHE A 1 94 ? 7.715 2.746 11.590 1.00 96.12 94 PHE A N 1
ATOM 709 C CA . PHE A 1 94 ? 6.624 3.664 11.277 1.00 96.12 94 PHE A CA 1
ATOM 710 C C . PHE A 1 94 ? 5.272 3.054 11.657 1.00 96.12 94 PHE A C 1
ATOM 712 O O . PHE A 1 94 ? 4.477 3.719 12.317 1.00 96.12 94 PHE A O 1
ATOM 719 N N . ILE A 1 95 ? 5.030 1.784 11.308 1.00 97.06 95 ILE A N 1
ATOM 720 C CA . ILE A 1 95 ? 3.786 1.083 11.667 1.00 97.06 95 ILE A CA 1
ATOM 721 C C . ILE A 1 95 ? 3.601 1.010 13.187 1.00 97.06 95 ILE A C 1
ATOM 723 O O . ILE A 1 95 ? 2.510 1.271 13.687 1.00 97.06 95 ILE A O 1
ATOM 727 N N . SER A 1 96 ? 4.668 0.725 13.931 1.00 97.88 96 SER A N 1
ATOM 728 C CA . SER A 1 96 ? 4.622 0.689 15.398 1.00 97.88 96 SER A CA 1
ATOM 729 C C . SER A 1 96 ? 4.339 2.074 15.991 1.00 97.88 96 SER A C 1
ATOM 731 O O . SER A 1 96 ? 3.517 2.212 16.897 1.00 97.88 96 SER A O 1
ATOM 733 N N . ALA A 1 97 ? 4.987 3.117 1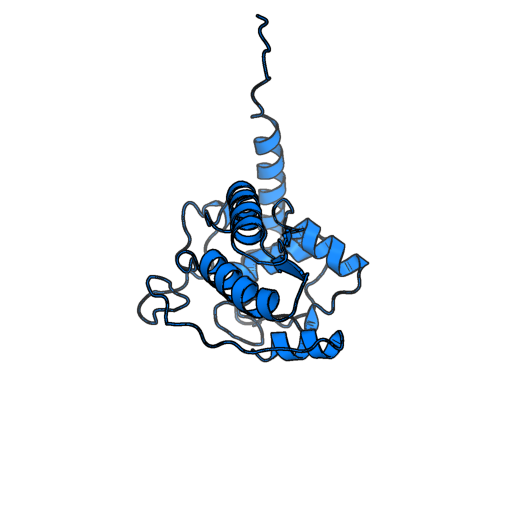5.462 1.00 98.25 97 ALA A N 1
ATOM 734 C CA . ALA A 1 97 ? 4.795 4.488 15.923 1.00 98.25 97 ALA A CA 1
ATOM 735 C C . ALA A 1 97 ? 3.376 5.002 15.640 1.00 98.25 97 ALA A C 1
ATOM 737 O O . ALA A 1 97 ? 2.773 5.646 16.499 1.00 98.25 97 ALA A O 1
ATOM 738 N N . VAL A 1 98 ? 2.827 4.713 14.457 1.00 98.06 98 VAL A N 1
ATOM 739 C CA . VAL A 1 98 ? 1.482 5.168 14.092 1.00 98.06 98 VAL A CA 1
ATOM 740 C C . VAL A 1 98 ? 0.391 4.370 14.806 1.00 98.06 98 VAL A C 1
ATOM 742 O O . VAL A 1 98 ? -0.605 4.970 15.190 1.00 98.06 98 VAL A O 1
ATOM 745 N N . ASP A 1 99 ? 0.580 3.071 15.070 1.00 98.56 99 ASP A N 1
ATOM 746 C CA . ASP A 1 99 ? -0.332 2.290 15.922 1.00 98.56 99 ASP A CA 1
ATOM 747 C C . ASP A 1 99 ? -0.429 2.901 17.325 1.00 98.56 99 ASP A C 1
ATOM 749 O O . ASP A 1 99 ? -1.528 3.143 17.823 1.00 98.56 99 ASP A O 1
ATOM 753 N N . LEU A 1 100 ? 0.715 3.250 17.928 1.00 98.62 100 LEU A N 1
ATOM 754 C CA . LEU A 1 100 ? 0.739 3.930 19.222 1.00 98.62 100 LEU A CA 1
ATOM 755 C C . LEU A 1 100 ? 0.061 5.306 19.156 1.00 98.62 100 LEU A C 1
ATOM 757 O O . LEU A 1 100 ? -0.762 5.625 20.011 1.00 98.62 100 LEU A O 1
ATOM 761 N N . ALA A 1 101 ? 0.379 6.118 18.145 1.00 98.50 101 ALA A N 1
ATOM 762 C CA . ALA A 1 101 ? -0.211 7.445 17.988 1.00 98.50 101 ALA A CA 1
ATOM 763 C C . ALA A 1 101 ? -1.737 7.385 17.803 1.00 98.50 101 ALA A C 1
ATOM 765 O O . ALA A 1 101 ? -2.458 8.153 18.436 1.00 98.50 101 ALA A O 1
ATOM 766 N N . VAL A 1 102 ? -2.236 6.454 16.983 1.00 98.50 102 VAL A N 1
ATOM 767 C CA . VAL A 1 102 ? -3.673 6.237 16.764 1.00 98.50 102 VAL A CA 1
ATOM 768 C C . VAL A 1 102 ? -4.342 5.730 18.039 1.00 98.50 102 VAL A C 1
ATOM 770 O O . VAL A 1 102 ? -5.377 6.267 18.430 1.00 98.50 102 VAL A O 1
ATOM 773 N N . SER A 1 103 ? -3.738 4.766 18.738 1.00 98.38 103 SER A N 1
ATOM 774 C CA . SER A 1 103 ? -4.287 4.240 19.990 1.00 98.38 103 SER A CA 1
ATOM 775 C C . SER A 1 103 ? -4.376 5.304 21.085 1.00 98.38 103 SER A C 1
ATOM 777 O O . SER A 1 103 ? -5.300 5.254 21.891 1.00 98.38 103 SER A O 1
ATOM 779 N N . LEU A 1 104 ? -3.429 6.243 21.151 1.00 98.25 104 LEU A N 1
ATOM 780 C CA . LEU A 1 104 ? -3.453 7.334 22.130 1.00 98.25 104 LEU A CA 1
ATOM 781 C C . LEU A 1 104 ? -4.361 8.495 21.703 1.00 98.25 104 LEU A C 1
ATOM 783 O O . LEU A 1 104 ? -4.900 9.195 22.556 1.00 98.25 104 LEU A O 1
ATOM 787 N N . GLY A 1 105 ? -4.493 8.728 20.397 1.00 97.50 105 GLY A N 1
ATOM 788 C CA . GLY A 1 105 ? -5.210 9.870 19.830 1.00 97.50 105 GLY A CA 1
ATOM 789 C C . GLY A 1 105 ? -6.706 9.656 19.608 1.00 97.50 105 GLY A C 1
ATOM 790 O O . GLY A 1 105 ? -7.376 10.584 19.165 1.00 97.50 105 GLY A O 1
ATOM 791 N N . THR A 1 106 ? -7.227 8.460 19.883 1.00 98.25 106 THR A N 1
ATOM 792 C CA . THR A 1 106 ? -8.625 8.094 19.624 1.00 98.25 106 THR A CA 1
ATOM 793 C C . THR A 1 106 ? -9.358 7.716 20.905 1.00 98.25 106 THR A C 1
ATOM 795 O O . THR A 1 106 ? -8.774 7.117 21.810 1.00 98.25 106 THR A O 1
ATOM 798 N N . GLN A 1 107 ? -10.652 8.032 20.985 1.00 97.31 107 GLN A N 1
ATOM 799 C CA . GLN A 1 107 ? -11.487 7.714 22.146 1.00 97.31 107 GLN A CA 1
ATOM 800 C C . GLN A 1 107 ? -11.542 6.204 22.409 1.00 97.31 107 GLN A C 1
ATOM 802 O O . GLN A 1 107 ? -11.559 5.771 23.563 1.00 97.31 107 GLN A O 1
ATOM 807 N N . HIS A 1 108 ? -11.579 5.403 21.343 1.00 95.12 108 HIS A N 1
ATOM 808 C CA . HIS A 1 108 ? -11.745 3.954 21.441 1.00 95.12 108 HIS A CA 1
ATOM 809 C C . HIS A 1 108 ? -10.432 3.160 21.413 1.00 95.12 108 HIS A C 1
ATOM 811 O O . HIS A 1 108 ? -10.481 1.929 21.395 1.00 95.12 108 HIS A O 1
ATOM 817 N N . GLY A 1 109 ? -9.271 3.824 21.416 1.00 97.00 109 GLY A N 1
ATOM 818 C CA . GLY A 1 109 ? -7.976 3.143 21.369 1.00 97.00 109 GLY A CA 1
ATOM 819 C C . GLY A 1 109 ? -7.811 2.289 20.111 1.00 97.00 109 GLY A C 1
ATOM 820 O O . GLY A 1 109 ? -7.469 1.107 20.196 1.00 97.00 109 GLY A O 1
ATOM 821 N N . LEU A 1 110 ? -8.114 2.876 18.950 1.00 98.38 110 LEU A N 1
ATOM 822 C CA . LEU A 1 110 ? -8.063 2.202 17.655 1.00 98.38 110 LEU A CA 1
ATOM 823 C C . LEU A 1 110 ? -6.668 1.615 17.407 1.00 98.38 110 LEU A C 1
ATOM 825 O O . LEU A 1 110 ? -5.655 2.154 17.855 1.00 98.38 110 LEU A O 1
ATOM 829 N N . ARG A 1 111 ? -6.616 0.510 16.660 1.00 98.31 111 ARG A N 1
ATOM 830 C CA . ARG A 1 111 ? -5.364 -0.194 16.339 1.00 98.31 111 ARG A CA 1
ATOM 831 C C . ARG A 1 111 ? -5.046 -0.113 14.861 1.00 98.31 111 ARG A C 1
ATOM 833 O O . ARG A 1 111 ? -5.956 -0.152 14.041 1.00 98.31 111 ARG A O 1
ATOM 840 N N . VAL A 1 112 ? -3.766 -0.074 14.518 1.00 98.50 112 VAL A N 1
ATOM 841 C CA . VAL A 1 112 ? -3.273 -0.148 13.140 1.00 98.50 112 VAL A CA 1
ATOM 842 C C . VAL A 1 112 ? -2.585 -1.493 12.925 1.00 98.50 112 VAL A C 1
ATOM 844 O O . VAL A 1 112 ? -1.803 -1.950 13.755 1.00 98.50 112 VAL A O 1
ATOM 847 N N . GLN A 1 113 ? -2.886 -2.149 11.806 1.00 98.00 113 GLN A N 1
ATOM 848 C CA . GLN A 1 113 ? -2.294 -3.427 11.417 1.00 98.00 113 GLN A CA 1
ATOM 849 C C . GLN A 1 113 ? -1.798 -3.365 9.974 1.00 98.00 113 GLN A C 1
ATOM 851 O O . GLN A 1 113 ? -2.546 -3.003 9.067 1.00 98.00 113 GLN A O 1
ATOM 856 N N . ALA A 1 114 ? -0.546 -3.766 9.757 1.00 97.19 114 ALA A N 1
ATOM 857 C CA . ALA A 1 114 ? 0.053 -3.891 8.431 1.00 97.19 114 ALA A CA 1
ATOM 858 C C . ALA A 1 114 ? 0.634 -5.305 8.256 1.00 97.19 114 ALA A C 1
ATOM 860 O O . ALA A 1 114 ? 1.827 -5.514 8.480 1.00 97.19 114 ALA A O 1
ATOM 861 N N . PRO A 1 115 ? -0.198 -6.303 7.900 1.00 96.06 115 PRO A N 1
ATOM 862 C CA . PRO A 1 115 ? 0.184 -7.717 7.959 1.00 96.06 115 PRO A CA 1
ATOM 863 C C . PRO A 1 115 ? 1.320 -8.089 7.001 1.00 96.06 115 PRO A C 1
ATOM 865 O O . PRO A 1 115 ? 2.009 -9.076 7.226 1.00 96.06 115 PRO A O 1
ATOM 868 N N . PHE A 1 116 ? 1.524 -7.296 5.948 1.00 95.50 116 PHE A N 1
ATOM 869 C CA . PHE A 1 116 ? 2.511 -7.562 4.906 1.00 95.50 116 PHE A CA 1
ATOM 870 C C . PHE A 1 116 ? 3.778 -6.712 5.035 1.00 95.50 116 PHE A C 1
ATOM 872 O O . PHE A 1 116 ? 4.630 -6.769 4.154 1.00 95.50 116 PHE A O 1
ATOM 879 N N . VAL A 1 117 ? 3.931 -5.935 6.117 1.00 95.00 117 VAL A N 1
ATOM 880 C CA . VAL A 1 117 ? 5.038 -4.972 6.252 1.00 95.00 117 VAL A CA 1
ATOM 881 C C . VAL A 1 117 ? 6.416 -5.637 6.178 1.00 95.00 117 VAL A C 1
ATOM 883 O O . VAL A 1 117 ? 7.345 -5.037 5.654 1.00 95.00 117 VAL A O 1
ATOM 886 N N . THR A 1 118 ? 6.545 -6.883 6.634 1.00 92.88 118 THR A N 1
ATOM 887 C CA . THR A 1 118 ? 7.795 -7.662 6.597 1.00 92.88 118 THR A CA 1
ATOM 888 C C . THR A 1 118 ? 7.842 -8.711 5.487 1.00 92.88 118 THR A C 1
ATOM 890 O O . THR A 1 118 ? 8.790 -9.488 5.440 1.00 92.88 118 THR A O 1
ATOM 893 N N . TRP A 1 119 ? 6.818 -8.793 4.634 1.00 94.25 119 TRP A N 1
ATOM 894 C CA . TRP A 1 119 ? 6.726 -9.830 3.608 1.00 94.25 119 TRP A CA 1
ATOM 895 C C . TRP A 1 119 ? 7.308 -9.334 2.291 1.00 94.25 119 TRP A C 1
ATOM 897 O O . TRP A 1 119 ? 7.045 -8.211 1.854 1.00 94.25 119 TRP A O 1
ATOM 907 N N . SER A 1 120 ? 8.020 -10.214 1.598 1.00 92.56 120 SER A N 1
ATOM 908 C CA . SER A 1 120 ? 8.364 -10.012 0.197 1.00 92.56 120 SER A CA 1
ATOM 909 C C . SER A 1 120 ? 7.102 -10.017 -0.672 1.00 92.56 120 SER A C 1
ATOM 911 O O . SER A 1 120 ? 6.094 -10.670 -0.378 1.00 92.56 120 SER A O 1
ATOM 913 N N . LYS A 1 121 ? 7.164 -9.349 -1.830 1.00 92.56 121 LYS A N 1
ATOM 914 C CA . LYS A 1 121 ? 6.066 -9.396 -2.812 1.00 92.56 121 LYS A CA 1
ATOM 915 C C . LYS A 1 121 ? 5.744 -10.828 -3.240 1.00 92.56 121 LYS A C 1
ATOM 917 O O . LYS A 1 121 ? 4.576 -11.143 -3.438 1.00 92.56 121 LYS A O 1
ATOM 922 N N . SER A 1 122 ? 6.753 -11.694 -3.365 1.00 94.38 122 SER A N 1
ATOM 923 C CA . SER A 1 122 ? 6.542 -13.094 -3.748 1.00 94.38 122 SER A CA 1
ATOM 924 C C . SER A 1 122 ? 5.739 -13.863 -2.690 1.00 94.38 122 SER A C 1
ATOM 926 O O . SER A 1 122 ? 4.832 -14.611 -3.045 1.00 94.38 122 SER A O 1
ATOM 928 N N . GLU A 1 123 ? 5.989 -13.630 -1.397 1.00 95.75 123 GLU A N 1
ATOM 929 C CA . GLU A 1 123 ? 5.204 -14.213 -0.300 1.00 95.75 123 GLU A CA 1
ATOM 930 C C . GLU A 1 123 ? 3.762 -13.708 -0.307 1.00 95.75 123 GLU A C 1
ATOM 932 O O . GLU A 1 123 ? 2.838 -14.513 -0.189 1.00 95.75 123 GLU A O 1
ATOM 937 N N . ILE A 1 124 ? 3.554 -12.407 -0.538 1.00 96.38 124 ILE A N 1
ATOM 938 C CA . ILE A 1 124 ? 2.211 -11.823 -0.676 1.00 96.38 124 ILE A CA 1
ATOM 939 C C . ILE A 1 124 ? 1.461 -12.470 -1.848 1.00 96.38 124 ILE A C 1
ATOM 941 O O . ILE A 1 124 ? 0.288 -12.819 -1.705 1.00 96.38 124 ILE A O 1
ATOM 945 N N . ILE A 1 125 ? 2.124 -12.664 -2.997 1.00 97.31 125 ILE A N 1
ATOM 946 C CA . ILE A 1 125 ? 1.521 -13.342 -4.152 1.00 97.31 125 ILE A CA 1
ATOM 947 C C . ILE A 1 125 ? 1.193 -14.802 -3.830 1.00 97.31 125 ILE A C 1
ATOM 949 O O . ILE A 1 125 ? 0.064 -15.226 -4.064 1.00 97.31 125 ILE A O 1
ATOM 953 N N . ARG A 1 126 ? 2.124 -15.571 -3.250 1.00 97.75 126 ARG A N 1
ATOM 954 C CA . ARG A 1 126 ? 1.869 -16.971 -2.858 1.00 97.75 126 ARG A CA 1
ATOM 955 C C . ARG A 1 126 ? 0.682 -17.075 -1.903 1.00 97.75 126 ARG A C 1
ATOM 957 O O . ARG A 1 126 ? -0.196 -17.909 -2.113 1.00 97.75 126 ARG A O 1
ATOM 964 N N . TRP A 1 127 ? 0.624 -16.205 -0.896 1.00 97.88 127 TRP A N 1
ATOM 965 C CA . TRP A 1 127 ? -0.491 -16.158 0.045 1.00 97.88 127 TRP A CA 1
ATOM 966 C C . TRP A 1 127 ? -1.809 -15.864 -0.669 1.00 97.88 127 TRP A C 1
ATOM 968 O O . TRP A 1 127 ? -2.771 -16.615 -0.524 1.00 97.88 127 TRP A O 1
ATOM 978 N N . GLY A 1 128 ? -1.860 -14.829 -1.511 1.00 97.81 128 GLY A N 1
ATOM 979 C CA . GLY A 1 128 ? -3.095 -14.503 -2.215 1.00 97.81 128 GLY A CA 1
ATOM 980 C C . GLY A 1 128 ? -3.521 -15.573 -3.222 1.00 97.81 128 GLY A C 1
ATOM 981 O O . GLY A 1 128 ? -4.718 -15.781 -3.392 1.00 97.81 128 GLY A O 1
ATOM 982 N N . LEU A 1 129 ? -2.586 -16.309 -3.833 1.00 97.94 129 LEU A N 1
ATOM 983 C CA . LEU A 1 129 ? -2.903 -17.460 -4.686 1.00 97.94 129 LEU A CA 1
ATOM 984 C C . LEU A 1 129 ? -3.559 -18.595 -3.887 1.00 97.94 129 LEU A C 1
ATOM 986 O O . LEU A 1 129 ? -4.590 -19.114 -4.313 1.00 97.94 129 LEU A O 1
ATOM 990 N N . ILE A 1 130 ? -3.016 -18.934 -2.712 1.00 98.00 130 ILE A N 1
ATOM 991 C CA . ILE A 1 130 ? -3.606 -19.931 -1.797 1.00 98.00 130 ILE A CA 1
ATOM 992 C C . ILE A 1 130 ? -5.025 -19.514 -1.387 1.00 98.00 130 ILE A C 1
ATOM 994 O O . ILE A 1 130 ? -5.930 -20.345 -1.342 1.00 98.00 130 ILE A O 1
ATOM 998 N N . HIS A 1 131 ? -5.229 -18.221 -1.136 1.00 97.56 131 HIS A N 1
ATOM 999 C CA . HIS A 1 131 ? -6.507 -17.651 -0.711 1.00 97.56 131 HIS A CA 1
ATOM 1000 C C . HIS A 1 131 ? -7.418 -17.200 -1.865 1.00 97.56 131 HIS A C 1
ATOM 1002 O O . HIS A 1 131 ? -8.422 -16.533 -1.620 1.00 97.56 131 HIS A O 1
ATOM 1008 N N . GLN A 1 132 ? -7.099 -17.570 -3.110 1.00 97.25 132 GLN A N 1
ATOM 1009 C CA . GLN A 1 132 ? -7.914 -17.280 -4.297 1.00 97.25 132 GLN A CA 1
ATOM 1010 C C . GLN A 1 132 ? -8.255 -15.787 -4.467 1.00 97.25 132 GLN A C 1
ATOM 1012 O O . GLN A 1 132 ? -9.351 -15.425 -4.902 1.00 97.25 132 GLN A O 1
ATOM 1017 N N . VAL A 1 133 ? -7.311 -14.902 -4.137 1.00 97.69 133 VAL A N 1
ATOM 1018 C CA . VAL A 1 133 ? -7.439 -13.460 -4.374 1.00 97.69 133 VAL A CA 1
ATOM 1019 C C . VAL A 1 133 ? -7.704 -13.221 -5.868 1.00 97.69 133 VAL A C 1
ATOM 1021 O O . VAL A 1 133 ? -6.978 -13.762 -6.708 1.00 97.69 133 VAL A O 1
ATOM 1024 N N . PRO A 1 134 ? -8.711 -12.405 -6.243 1.00 97.88 134 PRO A N 1
ATOM 1025 C CA . PRO A 1 134 ? -9.082 -12.189 -7.636 1.00 97.88 134 PRO A CA 1
ATOM 1026 C C . PRO A 1 134 ? -8.107 -11.215 -8.315 1.00 97.88 134 PRO A C 1
ATOM 1028 O O . PRO A 1 134 ? -8.458 -10.083 -8.659 1.00 97.88 134 PRO A O 1
ATOM 1031 N N . TYR A 1 135 ? -6.857 -11.641 -8.517 1.00 98.00 135 TYR A N 1
ATOM 1032 C CA . TYR A 1 135 ? -5.784 -10.818 -9.078 1.00 98.00 135 TYR A CA 1
ATOM 1033 C C . TYR A 1 135 ? -6.128 -10.209 -10.442 1.00 98.00 135 TYR A C 1
ATOM 1035 O O . TYR A 1 135 ? -5.667 -9.107 -10.741 1.00 98.00 135 TYR A O 1
ATOM 1043 N N . GLN A 1 136 ? -7.000 -10.848 -11.226 1.00 97.69 136 GLN A N 1
ATOM 1044 C CA . GLN A 1 136 ? -7.521 -10.327 -12.491 1.00 97.69 136 GLN A CA 1
ATOM 1045 C C . GLN A 1 136 ? -8.297 -9.002 -12.353 1.00 97.69 136 GLN A C 1
ATOM 1047 O O . GLN A 1 136 ? -8.426 -8.263 -13.330 1.00 97.69 136 GLN A O 1
ATOM 1052 N N . LEU A 1 137 ? -8.813 -8.684 -11.160 1.00 97.94 137 LEU A N 1
ATOM 1053 C CA . LEU A 1 137 ? -9.525 -7.434 -10.866 1.00 97.94 137 LEU A CA 1
ATOM 1054 C C . LEU A 1 137 ? -8.588 -6.318 -10.384 1.00 97.94 137 LEU A C 1
ATOM 1056 O O . LEU A 1 137 ? -8.984 -5.154 -10.351 1.00 97.94 137 LEU A O 1
ATOM 1060 N N . THR A 1 138 ? -7.361 -6.663 -9.991 1.00 97.56 138 THR A N 1
ATOM 1061 C CA . THR A 1 138 ? -6.411 -5.723 -9.383 1.00 97.56 138 THR A CA 1
ATOM 1062 C C . THR A 1 138 ? -5.702 -4.858 -10.429 1.00 97.56 138 THR A C 1
ATOM 1064 O O . THR A 1 138 ? -5.649 -5.188 -11.614 1.00 97.56 138 THR A O 1
ATOM 1067 N N . HIS A 1 139 ? -5.140 -3.733 -9.986 1.00 97.00 139 HIS A N 1
ATOM 1068 C CA . HIS A 1 139 ? -4.384 -2.815 -10.830 1.00 97.00 139 HIS A CA 1
ATOM 1069 C C . HIS A 1 139 ? -3.109 -2.381 -10.116 1.00 97.00 139 HIS A C 1
ATOM 1071 O O . HIS A 1 139 ? -3.153 -2.009 -8.946 1.00 97.00 139 HIS A O 1
ATOM 1077 N N . SER A 1 140 ? -1.990 -2.403 -10.838 1.00 94.94 140 SER A N 1
ATOM 1078 C CA . SER A 1 140 ? -0.701 -1.951 -10.309 1.00 94.94 140 SER A CA 1
ATOM 1079 C C . SER A 1 140 ? -0.041 -0.882 -11.176 1.00 94.94 140 SER A C 1
ATOM 1081 O O . SER A 1 140 ? 0.680 -0.069 -10.627 1.00 94.94 140 SER A O 1
ATOM 1083 N N . CYS A 1 141 ? -0.288 -0.842 -12.491 1.00 94.88 141 CYS A N 1
ATOM 1084 C CA . CYS A 1 141 ? 0.454 -0.017 -13.450 1.00 94.88 141 CYS A CA 1
ATOM 1085 C C . CYS A 1 141 ? 0.436 1.490 -13.128 1.00 94.88 141 CYS A C 1
ATOM 1087 O O . CYS A 1 141 ? -0.613 2.120 -13.186 1.00 94.88 141 CYS A O 1
ATOM 1089 N N . TYR A 1 142 ? 1.602 2.110 -12.915 1.00 92.19 142 TYR A N 1
ATOM 1090 C CA . TYR A 1 142 ? 1.668 3.557 -12.656 1.00 92.19 142 TYR A CA 1
ATOM 1091 C C . TYR A 1 142 ? 1.217 4.434 -13.827 1.00 92.19 142 TYR A C 1
ATOM 1093 O O . TYR A 1 142 ? 0.815 5.568 -13.609 1.00 92.19 142 TYR A O 1
ATOM 1101 N N . GLN A 1 143 ? 1.230 3.914 -15.056 1.00 90.56 143 GLN A N 1
ATOM 1102 C CA . GLN A 1 143 ? 0.706 4.638 -16.218 1.00 90.56 143 GLN A CA 1
ATOM 1103 C C . GLN A 1 143 ? -0.825 4.544 -16.350 1.00 90.56 143 GLN A C 1
ATOM 1105 O O . GLN A 1 143 ? -1.389 5.067 -17.304 1.00 90.56 143 GLN A O 1
ATOM 1110 N N . GLY A 1 144 ? -1.511 3.820 -15.459 1.00 92.19 144 GLY A N 1
ATOM 1111 C CA . GLY A 1 144 ? -2.968 3.672 -15.511 1.00 92.19 144 GLY A CA 1
ATOM 1112 C C . GLY A 1 144 ? -3.492 2.820 -16.675 1.00 92.19 144 GLY A C 1
ATOM 1113 O O . GLY A 1 144 ? -4.702 2.738 -16.869 1.00 92.19 144 GLY A O 1
ATOM 1114 N N . LEU A 1 145 ? -2.617 2.160 -17.441 1.00 93.75 145 LEU A N 1
ATOM 1115 C CA . LEU A 1 145 ? -3.000 1.419 -18.646 1.00 93.75 145 LEU A CA 1
ATOM 1116 C C . LEU A 1 145 ? -3.651 0.060 -18.341 1.00 93.75 145 LEU A C 1
ATOM 1118 O O . LEU A 1 145 ? -3.306 -0.622 -17.367 1.00 93.75 145 LEU A O 1
ATOM 1122 N N . ARG A 1 146 ? -4.558 -0.356 -19.234 1.00 92.94 146 ARG A N 1
ATOM 1123 C CA . ARG A 1 146 ? -5.121 -1.711 -19.317 1.00 92.94 146 ARG A CA 1
ATOM 1124 C C . ARG A 1 146 ? -5.339 -2.073 -20.800 1.00 92.94 146 ARG A C 1
ATOM 1126 O O . ARG A 1 146 ? -6.266 -1.523 -21.389 1.00 92.94 146 ARG A O 1
ATOM 1133 N N . PRO A 1 147 ? -4.536 -2.961 -21.423 1.00 95.38 147 PRO A N 1
ATOM 1134 C CA . PRO A 1 147 ? -3.450 -3.779 -20.860 1.00 95.38 147 PRO A CA 1
ATOM 1135 C C . PRO A 1 147 ? -2.355 -2.986 -20.132 1.00 95.38 147 PRO A C 1
ATOM 1137 O O . PRO A 1 147 ? -2.063 -1.851 -20.490 1.00 95.38 147 PRO A O 1
ATOM 1140 N N . ALA A 1 148 ? -1.771 -3.568 -19.082 1.00 96.81 148 ALA A N 1
ATOM 1141 C CA . ALA A 1 148 ? -0.733 -2.913 -18.289 1.00 96.81 148 ALA A CA 1
ATOM 1142 C C . ALA A 1 148 ? 0.568 -2.748 -19.097 1.00 96.81 148 ALA A C 1
ATOM 1144 O O . ALA A 1 148 ? 0.933 -3.625 -19.876 1.00 96.81 148 ALA A O 1
ATOM 1145 N N . CYS A 1 149 ? 1.325 -1.667 -18.872 1.00 94.75 149 CYS A N 1
ATOM 1146 C CA . CYS A 1 149 ? 2.495 -1.343 -19.710 1.00 94.75 149 CYS A CA 1
ATOM 1147 C C . CYS A 1 149 ? 3.656 -2.352 -19.638 1.00 94.75 149 CYS A C 1
ATOM 1149 O O . CYS A 1 149 ? 4.556 -2.308 -20.464 1.00 94.75 149 CYS A O 1
ATOM 1151 N N . GLY A 1 150 ? 3.717 -3.198 -18.605 1.00 93.62 150 GLY A N 1
ATOM 1152 C CA . GLY A 1 150 ? 4.796 -4.178 -18.421 1.00 93.62 150 GLY A CA 1
ATOM 1153 C C . GLY A 1 150 ? 6.174 -3.622 -18.032 1.00 93.62 150 GLY A C 1
ATOM 1154 O O . GLY A 1 150 ? 6.999 -4.403 -17.577 1.00 93.62 150 GLY A O 1
ATOM 1155 N N . VAL A 1 151 ? 6.424 -2.312 -18.155 1.00 92.25 151 VAL A N 1
ATOM 1156 C CA . VAL A 1 151 ? 7.781 -1.732 -18.026 1.00 92.25 151 VAL A CA 1
ATOM 1157 C C . VAL A 1 151 ? 7.952 -0.686 -16.922 1.00 92.25 151 VAL A C 1
ATOM 1159 O O . VAL A 1 151 ? 9.080 -0.361 -16.573 1.00 92.25 151 VAL A O 1
ATOM 1162 N N . CYS A 1 152 ? 6.878 -0.140 -16.344 1.00 90.44 152 CYS A N 1
ATOM 1163 C CA . CYS A 1 152 ? 7.015 0.707 -15.149 1.00 90.44 152 CYS A CA 1
ATOM 1164 C C . CYS A 1 152 ? 7.388 -0.143 -13.923 1.00 90.44 152 CYS A C 1
ATOM 1166 O O . CYS A 1 152 ? 7.040 -1.324 -13.873 1.00 90.44 152 CYS A O 1
ATOM 1168 N N . ASP A 1 153 ? 8.034 0.456 -12.922 1.00 88.94 153 ASP A N 1
ATOM 1169 C CA . ASP A 1 153 ? 8.585 -0.257 -11.756 1.00 88.94 153 ASP A CA 1
ATOM 1170 C C . ASP A 1 153 ? 7.613 -1.244 -11.099 1.00 88.94 153 ASP A C 1
ATOM 1172 O O . ASP A 1 153 ? 7.946 -2.396 -10.846 1.00 88.94 153 ASP A O 1
ATOM 1176 N N . THR A 1 154 ? 6.371 -0.825 -10.875 1.00 90.94 154 THR A N 1
ATOM 1177 C CA . THR A 1 154 ? 5.340 -1.664 -10.249 1.00 90.94 154 THR A CA 1
ATOM 1178 C C . THR A 1 154 ? 4.832 -2.787 -11.168 1.00 90.94 154 THR A C 1
ATOM 1180 O O . THR A 1 154 ? 4.507 -3.869 -10.687 1.00 90.94 154 THR A O 1
ATOM 1183 N N . CYS A 1 155 ? 4.829 -2.598 -12.498 1.00 94.06 155 CYS A N 1
ATOM 1184 C CA . CYS A 1 155 ? 4.552 -3.689 -13.443 1.00 94.06 155 CYS A CA 1
ATOM 1185 C C . CYS A 1 155 ? 5.678 -4.726 -13.431 1.00 94.06 155 CYS A C 1
ATOM 1187 O O . CYS A 1 155 ? 5.391 -5.919 -13.382 1.00 94.06 155 CYS A O 1
ATOM 1189 N N . GLN A 1 156 ? 6.934 -4.267 -13.464 1.00 92.06 156 GLN A N 1
ATOM 1190 C CA . GLN A 1 156 ? 8.112 -5.134 -13.422 1.00 92.06 156 GLN A CA 1
ATOM 1191 C C . GLN A 1 156 ? 8.142 -5.935 -12.113 1.00 92.06 156 GLN A C 1
ATOM 1193 O O . GLN A 1 156 ? 8.185 -7.162 -12.149 1.00 92.06 156 GLN A O 1
ATOM 1198 N N . ALA A 1 157 ? 7.992 -5.259 -10.969 1.00 91.56 157 ALA A N 1
ATOM 1199 C CA . ALA A 1 157 ? 7.975 -5.893 -9.654 1.00 91.56 157 ALA A CA 1
ATOM 1200 C C . ALA A 1 157 ? 6.829 -6.903 -9.496 1.00 91.56 157 ALA A C 1
ATOM 1202 O O . ALA A 1 157 ? 6.999 -7.953 -8.881 1.00 91.56 157 ALA A O 1
ATOM 1203 N N . ARG A 1 158 ? 5.653 -6.607 -10.060 1.00 94.81 158 ARG A N 1
ATOM 1204 C CA . ARG A 1 158 ? 4.512 -7.524 -10.040 1.00 94.81 158 ARG A CA 1
ATOM 1205 C C . ARG A 1 158 ? 4.780 -8.781 -10.868 1.00 94.81 158 ARG A C 1
ATOM 1207 O O . ARG A 1 158 ? 4.587 -9.879 -10.357 1.00 94.81 158 ARG A O 1
ATOM 1214 N N . LEU A 1 159 ? 5.268 -8.631 -12.101 1.00 95.06 159 LEU A N 1
ATOM 1215 C CA . LEU A 1 159 ? 5.624 -9.765 -12.962 1.00 95.06 159 LEU A CA 1
ATOM 1216 C C . LEU A 1 159 ? 6.694 -10.653 -12.312 1.00 95.06 159 LEU A C 1
ATOM 1218 O O . LEU A 1 159 ? 6.537 -11.870 -12.278 1.00 95.06 159 LEU A O 1
ATOM 1222 N N . GLN A 1 160 ? 7.736 -10.041 -11.743 1.00 93.06 160 GLN A N 1
ATOM 1223 C CA . GLN A 1 160 ? 8.789 -10.745 -11.005 1.00 93.06 160 GLN A CA 1
ATOM 1224 C C . GLN A 1 160 ? 8.223 -11.499 -9.796 1.00 93.06 160 GLN A C 1
ATOM 1226 O O . GLN A 1 160 ? 8.554 -12.663 -9.596 1.00 93.06 160 GLN A O 1
ATOM 1231 N N . ALA A 1 161 ? 7.328 -10.880 -9.019 1.00 94.81 161 ALA A N 1
ATOM 1232 C CA . ALA A 1 161 ? 6.717 -11.511 -7.850 1.00 94.81 161 ALA A CA 1
ATOM 1233 C C . ALA A 1 161 ? 5.836 -12.716 -8.213 1.00 94.81 161 ALA A C 1
ATOM 1235 O O . ALA A 1 161 ? 5.890 -13.732 -7.521 1.00 94.81 161 ALA A O 1
ATOM 1236 N N . PHE A 1 162 ? 5.059 -12.632 -9.299 1.00 97.12 162 PHE A N 1
ATOM 1237 C CA . PHE A 1 162 ? 4.296 -13.772 -9.820 1.00 97.12 162 PHE A CA 1
ATOM 1238 C C . PHE A 1 162 ? 5.214 -14.903 -10.278 1.00 97.12 162 PHE A C 1
ATOM 1240 O O . PHE A 1 162 ? 5.015 -16.050 -9.876 1.00 97.12 162 PHE A O 1
ATOM 1247 N N . ALA A 1 163 ? 6.257 -14.579 -11.041 1.00 95.62 163 ALA A N 1
ATOM 1248 C CA . ALA A 1 163 ? 7.191 -15.580 -11.533 1.00 95.62 163 ALA A CA 1
ATOM 1249 C C . ALA A 1 163 ? 7.964 -16.260 -10.384 1.00 95.62 163 ALA A C 1
ATOM 1251 O O . ALA A 1 163 ? 8.038 -17.486 -10.338 1.00 95.62 163 ALA A O 1
ATOM 1252 N N . ALA A 1 164 ? 8.418 -15.497 -9.383 1.00 94.25 164 ALA A N 1
ATOM 1253 C CA . ALA A 1 164 ? 9.030 -16.027 -8.159 1.00 94.25 164 ALA A CA 1
ATOM 1254 C C . ALA A 1 164 ? 8.051 -16.868 -7.313 1.00 94.25 164 ALA A C 1
ATOM 1256 O O . ALA A 1 164 ? 8.460 -17.765 -6.571 1.00 94.25 164 ALA A O 1
ATOM 1257 N N . ALA A 1 165 ? 6.746 -16.608 -7.421 1.00 95.19 165 ALA A N 1
ATOM 1258 C CA . ALA A 1 165 ? 5.694 -17.429 -6.828 1.00 95.19 165 ALA A CA 1
ATOM 1259 C C . ALA A 1 165 ? 5.340 -18.676 -7.665 1.00 95.19 165 ALA A C 1
ATOM 1261 O O . ALA A 1 165 ? 4.469 -19.442 -7.254 1.00 95.19 165 ALA A O 1
ATOM 1262 N N . GLY A 1 166 ? 5.998 -18.900 -8.809 1.00 95.50 166 GLY A N 1
ATOM 1263 C CA . GLY A 1 166 ? 5.719 -20.020 -9.711 1.00 95.50 166 GLY A CA 1
ATOM 1264 C C . GLY A 1 166 ? 4.395 -19.880 -10.467 1.00 95.50 166 GLY A C 1
ATOM 1265 O O . GLY A 1 166 ? 3.796 -20.885 -10.846 1.00 95.50 166 GLY A O 1
ATOM 1266 N N . ALA A 1 167 ? 3.911 -18.650 -10.656 1.00 96.38 167 ALA A N 1
ATOM 1267 C CA . ALA A 1 167 ? 2.618 -18.357 -11.259 1.00 96.38 167 ALA A CA 1
ATOM 1268 C C . ALA A 1 167 ? 2.726 -17.329 -12.392 1.00 96.38 167 ALA A C 1
ATOM 1270 O O . ALA A 1 167 ? 3.657 -16.530 -12.468 1.00 96.38 167 ALA A O 1
ATOM 1271 N N . VAL A 1 168 ? 1.721 -17.329 -13.267 1.00 96.50 168 VAL A N 1
ATOM 1272 C CA . VAL A 1 168 ? 1.546 -16.304 -14.299 1.00 96.50 168 VAL A CA 1
ATOM 1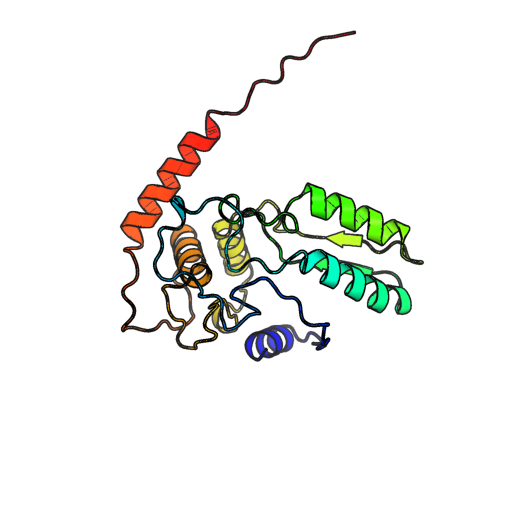273 C C . VAL A 1 168 ? 0.523 -15.293 -13.800 1.00 96.50 168 VAL A C 1
ATOM 1275 O O . VAL A 1 168 ? -0.546 -15.670 -13.320 1.00 96.50 168 VAL A O 1
ATOM 1278 N N . ASP A 1 169 ? 0.844 -14.008 -13.917 1.00 97.31 169 ASP A N 1
ATOM 1279 C CA . ASP A 1 169 ? -0.091 -12.940 -13.579 1.00 97.31 169 ASP A CA 1
ATOM 1280 C C . ASP A 1 169 ? -1.312 -12.967 -14.516 1.00 97.31 169 ASP A C 1
ATOM 1282 O O . ASP A 1 169 ? -1.134 -12.951 -15.738 1.00 97.31 169 ASP A O 1
ATOM 1286 N N . PRO A 1 170 ? -2.552 -12.999 -13.994 1.00 97.19 170 PRO A N 1
ATOM 1287 C CA . PRO A 1 170 ? -3.743 -13.136 -14.829 1.00 97.19 170 PRO A CA 1
ATOM 1288 C C . PRO A 1 170 ? -4.155 -11.857 -15.578 1.00 97.19 170 PRO A C 1
ATOM 1290 O O . PRO A 1 170 ? -5.115 -11.902 -16.350 1.00 97.19 170 PRO A O 1
ATOM 1293 N N . ILE A 1 171 ? -3.512 -10.705 -15.347 1.00 97.25 171 ILE A N 1
ATOM 1294 C CA . ILE A 1 171 ? -3.868 -9.464 -16.056 1.00 97.25 171 ILE A CA 1
ATOM 1295 C C . ILE A 1 171 ? -3.198 -9.375 -17.439 1.00 97.25 171 ILE A C 1
ATOM 1297 O O . ILE A 1 171 ? -2.085 -9.863 -17.628 1.00 97.25 171 ILE A O 1
ATOM 1301 N N . PRO A 1 172 ? -3.830 -8.708 -18.422 1.00 96.06 172 PRO A N 1
ATOM 1302 C CA . PRO A 1 172 ? -3.212 -8.490 -19.724 1.00 96.06 172 PRO A CA 1
ATOM 1303 C C . PRO A 1 172 ? -2.108 -7.426 -19.660 1.00 96.06 172 PRO A C 1
ATOM 1305 O O . PRO A 1 172 ? -2.238 -6.414 -18.964 1.00 96.06 172 PRO A O 1
ATOM 1308 N N . TYR A 1 173 ? -1.072 -7.621 -20.476 1.00 95.44 173 TYR A N 1
ATOM 1309 C CA . TYR A 1 173 ? 0.052 -6.701 -20.658 1.00 95.44 173 TYR A CA 1
ATOM 1310 C C . TYR A 1 173 ? 0.181 -6.271 -22.118 1.00 95.44 173 TYR A C 1
ATOM 1312 O O . TYR A 1 173 ? -0.195 -7.023 -23.016 1.00 95.44 173 TYR A O 1
ATOM 1320 N N . ASP A 1 174 ? 0.710 -5.071 -22.346 1.00 92.44 174 ASP A N 1
ATOM 1321 C CA . ASP A 1 174 ? 0.981 -4.556 -23.687 1.00 92.44 174 ASP A CA 1
ATOM 1322 C C . ASP A 1 174 ? 1.997 -5.462 -24.418 1.00 92.44 174 ASP A C 1
ATOM 1324 O O . ASP A 1 174 ? 3.136 -5.600 -23.955 1.00 92.44 174 ASP A O 1
ATOM 1328 N N . PRO A 1 175 ? 1.619 -6.093 -25.547 1.00 84.25 175 PRO A N 1
ATOM 1329 C CA . PRO A 1 175 ? 2.517 -6.961 -26.300 1.00 84.25 175 PRO A CA 1
ATOM 1330 C C . PRO A 1 175 ? 3.655 -6.199 -26.993 1.00 84.25 175 PRO A C 1
ATOM 1332 O O . PRO A 1 175 ? 4.670 -6.811 -27.320 1.00 84.25 175 PRO A O 1
ATOM 1335 N N . ALA A 1 176 ? 3.512 -4.889 -27.224 1.00 79.94 176 ALA A N 1
ATOM 1336 C CA . ALA A 1 176 ? 4.536 -4.065 -27.863 1.00 79.94 176 ALA A CA 1
ATOM 1337 C C . ALA A 1 176 ? 5.652 -3.639 -26.891 1.00 79.94 176 ALA A C 1
ATOM 1339 O O . ALA A 1 176 ? 6.711 -3.173 -27.322 1.00 79.94 176 ALA A O 1
ATOM 1340 N N . ALA A 1 177 ? 5.445 -3.806 -25.583 1.00 78.06 177 ALA A N 1
ATOM 1341 C CA . ALA A 1 177 ? 6.405 -3.399 -24.573 1.00 78.06 177 ALA A CA 1
ATOM 1342 C C . ALA A 1 177 ? 7.615 -4.350 -24.519 1.00 78.06 177 ALA A C 1
ATOM 1344 O O . ALA A 1 177 ? 7.485 -5.548 -24.247 1.00 78.06 177 ALA A O 1
ATOM 1345 N N . ARG A 1 178 ? 8.826 -3.807 -24.716 1.00 70.12 178 ARG A N 1
ATOM 1346 C CA . ARG A 1 178 ? 10.080 -4.533 -24.457 1.00 70.12 178 ARG A CA 1
ATOM 1347 C C . ARG A 1 178 ? 10.287 -4.675 -22.952 1.00 70.12 178 ARG A C 1
ATOM 1349 O O . ARG A 1 178 ? 10.788 -3.764 -22.300 1.00 70.12 178 ARG A O 1
ATOM 1356 N N . ARG A 1 179 ? 9.880 -5.821 -22.416 1.00 69.62 179 ARG A N 1
ATOM 1357 C CA . ARG A 1 179 ? 10.131 -6.210 -21.026 1.00 69.62 179 ARG A CA 1
ATOM 1358 C C . ARG A 1 179 ? 11.547 -6.782 -20.893 1.00 69.62 179 ARG A C 1
ATOM 1360 O O . ARG A 1 179 ? 11.995 -7.448 -21.829 1.00 69.62 179 ARG A O 1
ATOM 1367 N N . PRO A 1 180 ? 12.245 -6.546 -19.770 1.00 64.69 180 PRO A N 1
ATOM 1368 C CA . PRO A 1 180 ? 13.438 -7.319 -19.457 1.00 64.69 180 PRO A CA 1
ATOM 1369 C C . PRO A 1 180 ? 13.080 -8.805 -19.342 1.00 64.69 180 PRO A C 1
ATOM 1371 O O . PRO A 1 180 ? 11.955 -9.157 -18.974 1.00 64.69 180 PRO A O 1
ATOM 1374 N N . ASP A 1 181 ? 14.029 -9.663 -19.704 1.00 67.50 181 ASP A N 1
ATOM 1375 C CA . ASP A 1 181 ? 13.864 -11.111 -19.641 1.00 67.50 181 ASP A CA 1
ATOM 1376 C C . ASP A 1 181 ? 13.683 -11.569 -18.184 1.00 67.50 181 ASP A C 1
ATOM 1378 O O . ASP A 1 181 ? 14.548 -11.344 -17.336 1.00 67.50 181 ASP A O 1
ATOM 1382 N N . LEU A 1 182 ? 12.535 -12.186 -17.895 1.00 64.81 182 LEU A N 1
ATOM 1383 C CA . LEU A 1 182 ? 12.146 -12.608 -16.549 1.00 64.81 182 LEU A CA 1
ATOM 1384 C C . LEU A 1 182 ? 13.081 -13.685 -15.992 1.00 64.81 182 LEU A C 1
ATOM 1386 O O . LEU A 1 182 ? 13.368 -13.649 -14.797 1.00 64.81 182 LEU A O 1
ATOM 1390 N N . ASP A 1 183 ? 13.602 -14.576 -16.838 1.00 58.56 183 ASP A N 1
ATOM 1391 C CA . ASP A 1 183 ? 14.516 -15.640 -16.407 1.00 58.56 183 ASP A CA 1
ATOM 1392 C C . ASP A 1 183 ? 15.859 -15.054 -15.948 1.00 58.56 183 ASP A C 1
ATOM 1394 O O . ASP A 1 183 ? 16.390 -15.420 -14.897 1.00 58.56 183 ASP A O 1
ATOM 1398 N N . THR A 1 184 ? 16.361 -14.059 -16.685 1.00 59.88 184 THR A N 1
ATOM 1399 C CA . THR A 1 184 ? 17.570 -13.306 -16.324 1.00 59.88 184 THR A CA 1
ATOM 1400 C C . THR A 1 184 ? 17.395 -12.551 -14.998 1.00 59.88 184 THR A C 1
ATOM 1402 O O . THR A 1 184 ? 18.313 -12.506 -14.179 1.00 59.88 184 THR A O 1
ATOM 1405 N N . VAL A 1 185 ? 16.212 -11.982 -14.746 1.00 60.34 185 VAL A N 1
ATOM 1406 C CA . VAL A 1 185 ? 15.944 -11.234 -13.508 1.00 60.34 185 VAL A CA 1
ATOM 1407 C C . VAL A 1 185 ? 15.774 -12.154 -12.295 1.00 60.34 185 VAL A C 1
ATOM 1409 O O . VAL A 1 185 ? 16.289 -11.847 -11.219 1.00 60.34 185 VAL A O 1
ATOM 1412 N N . LEU A 1 186 ? 15.089 -13.291 -12.449 1.00 58.34 186 LEU A N 1
ATOM 1413 C CA . LEU A 1 186 ? 14.914 -14.265 -11.366 1.00 58.34 186 LEU A CA 1
ATOM 1414 C C . LEU A 1 186 ? 16.253 -14.845 -10.898 1.00 58.34 186 LEU A C 1
ATOM 1416 O O . LEU A 1 186 ? 16.464 -14.979 -9.694 1.00 58.34 186 LEU A O 1
ATOM 1420 N N . ALA A 1 187 ? 17.178 -15.110 -11.825 1.00 58.44 187 ALA A N 1
ATOM 1421 C CA . ALA A 1 187 ? 18.528 -15.560 -11.490 1.00 58.44 187 ALA A CA 1
ATOM 1422 C C . ALA A 1 187 ? 19.304 -14.530 -10.639 1.00 58.44 187 ALA A C 1
ATOM 1424 O O . ALA A 1 187 ? 20.047 -14.908 -9.732 1.00 58.44 187 ALA A O 1
ATOM 1425 N N . GLY A 1 188 ? 19.099 -13.229 -10.881 1.00 54.25 188 GLY A N 1
ATOM 1426 C CA . GLY A 1 188 ? 19.718 -12.150 -10.100 1.00 54.25 188 GLY A CA 1
ATOM 1427 C C . GLY A 1 188 ? 19.150 -12.001 -8.684 1.00 54.25 188 GLY A C 1
ATOM 1428 O O . GLY A 1 188 ? 19.903 -11.760 -7.743 1.00 54.25 188 GLY A O 1
ATOM 1429 N N . LEU A 1 189 ? 17.840 -12.206 -8.501 1.00 51.91 189 LEU A N 1
ATOM 1430 C CA . LEU A 1 189 ? 17.192 -12.136 -7.182 1.00 51.91 189 LEU A CA 1
ATOM 1431 C C . LEU A 1 189 ? 17.652 -13.268 -6.253 1.00 51.91 189 LEU A C 1
ATOM 1433 O O . LEU A 1 189 ? 17.945 -13.018 -5.086 1.00 51.91 189 LEU A O 1
ATOM 1437 N N . THR A 1 190 ? 17.817 -14.486 -6.782 1.00 49.41 190 THR A N 1
ATOM 1438 C CA . THR A 1 190 ? 18.339 -15.619 -5.997 1.00 49.41 190 THR A CA 1
ATOM 1439 C C . THR A 1 190 ? 19.780 -15.416 -5.519 1.00 49.41 190 THR A C 1
ATOM 1441 O O . THR A 1 190 ? 20.170 -15.981 -4.502 1.00 49.41 190 THR A O 1
ATOM 1444 N N . ALA A 1 191 ? 20.571 -14.600 -6.227 1.00 43.62 191 ALA A N 1
ATOM 1445 C CA . ALA A 1 191 ? 21.934 -14.265 -5.823 1.00 43.62 191 ALA A CA 1
ATOM 1446 C C . ALA A 1 191 ? 21.962 -13.202 -4.705 1.00 43.62 191 ALA A C 1
ATOM 1448 O O . ALA A 1 191 ? 22.730 -13.339 -3.757 1.00 43.62 191 ALA A O 1
ATOM 1449 N N . GLY A 1 192 ? 21.083 -12.193 -4.762 1.00 38.94 192 GLY A N 1
ATOM 1450 C CA . GLY A 1 192 ? 20.997 -11.136 -3.742 1.00 38.94 192 GLY A CA 1
ATOM 1451 C C . GLY A 1 192 ? 20.415 -11.596 -2.398 1.00 38.94 192 GLY A C 1
ATOM 1452 O O . GLY A 1 192 ? 20.849 -11.132 -1.345 1.00 38.94 192 GLY A O 1
ATOM 1453 N N . GLU A 1 193 ? 19.481 -12.555 -2.406 1.00 41.12 193 GLU A N 1
ATOM 1454 C CA . GLU A 1 193 ? 18.952 -13.167 -1.174 1.00 41.12 193 GLU A CA 1
ATOM 1455 C C . GLU A 1 193 ? 20.012 -14.008 -0.432 1.00 41.12 193 GLU A C 1
ATOM 1457 O O . GLU A 1 193 ? 19.972 -14.105 0.796 1.00 41.12 193 GLU A O 1
ATOM 1462 N N . ALA A 1 194 ? 20.991 -14.575 -1.150 1.00 34.22 194 ALA A N 1
ATOM 1463 C CA . ALA A 1 194 ? 22.096 -15.330 -0.555 1.00 34.22 194 ALA A CA 1
ATOM 1464 C C . ALA A 1 194 ? 23.142 -14.416 0.114 1.00 34.22 194 ALA A C 1
ATOM 1466 O O . ALA A 1 194 ? 23.625 -14.736 1.199 1.00 34.22 194 ALA A O 1
ATOM 1467 N N . GLU A 1 195 ? 23.447 -13.257 -0.478 1.00 35.41 195 GLU A N 1
ATOM 1468 C CA . GLU A 1 195 ? 24.410 -12.291 0.080 1.00 35.41 195 GLU A CA 1
ATOM 1469 C C . GLU A 1 195 ? 23.859 -11.541 1.312 1.00 35.41 195 GLU A C 1
ATOM 1471 O O . GLU A 1 195 ? 24.607 -11.223 2.238 1.00 35.41 195 GLU A O 1
ATOM 1476 N N . GLY A 1 196 ? 22.539 -11.321 1.395 1.00 33.66 196 GLY A N 1
ATOM 1477 C CA . GLY A 1 196 ? 21.890 -10.702 2.562 1.00 33.66 196 GLY A CA 1
ATOM 1478 C C . GLY A 1 196 ? 21.881 -11.568 3.833 1.00 33.66 196 GLY A C 1
ATOM 1479 O O . GLY A 1 196 ? 21.695 -11.050 4.937 1.00 33.66 196 GLY A O 1
ATOM 1480 N N . ALA A 1 197 ? 22.112 -12.880 3.710 1.00 37.62 197 ALA A N 1
ATOM 1481 C CA . ALA A 1 197 ? 22.126 -13.809 4.840 1.00 37.62 197 ALA A CA 1
ATOM 1482 C C . ALA A 1 197 ? 23.463 -13.830 5.612 1.00 37.62 197 ALA A C 1
ATOM 1484 O O . ALA A 1 197 ? 23.487 -14.257 6.769 1.00 37.62 197 ALA A O 1
ATOM 1485 N N . GLU A 1 198 ? 24.562 -13.342 5.023 1.00 34.75 198 GLU A N 1
ATOM 1486 C CA . GLU A 1 198 ? 25.906 -13.388 5.630 1.00 34.75 198 GLU A CA 1
ATOM 1487 C C . GLU A 1 198 ? 26.256 -12.161 6.492 1.00 34.75 198 GLU A C 1
ATOM 1489 O O . GLU A 1 198 ? 27.276 -12.163 7.181 1.00 34.75 198 GLU A O 1
ATOM 1494 N N . HIS A 1 199 ? 25.405 -11.128 6.537 1.00 35.78 199 HIS A N 1
ATOM 1495 C CA . HIS A 1 199 ? 25.661 -9.896 7.299 1.00 35.78 199 HIS A CA 1
ATOM 1496 C C . HIS A 1 199 ? 24.704 -9.686 8.484 1.00 35.78 199 HIS A C 1
ATOM 1498 O O . HIS A 1 199 ? 24.191 -8.594 8.723 1.00 35.78 199 HIS A O 1
ATOM 1504 N N . ARG A 1 200 ? 24.476 -10.739 9.279 1.00 35.25 200 ARG A N 1
ATOM 1505 C CA . ARG A 1 200 ? 23.946 -10.596 10.645 1.00 35.25 200 ARG A CA 1
ATOM 1506 C C . ARG A 1 200 ? 25.130 -10.448 11.610 1.00 35.25 200 ARG A C 1
ATOM 1508 O O . ARG A 1 200 ? 25.829 -11.439 11.824 1.00 35.25 200 ARG A O 1
ATOM 1515 N N . PRO A 1 201 ? 25.383 -9.274 12.219 1.00 35.44 201 PRO A N 1
ATOM 1516 C CA . PRO A 1 201 ? 26.367 -9.200 13.287 1.00 35.44 201 PRO A CA 1
ATOM 1517 C C . PRO A 1 201 ? 25.852 -10.035 14.463 1.00 35.44 201 PRO A C 1
ATOM 1519 O O . PRO A 1 201 ? 24.703 -9.897 14.893 1.00 35.44 201 PRO A O 1
ATOM 1522 N N . ALA A 1 202 ? 26.698 -10.942 14.945 1.00 38.28 202 ALA A N 1
ATOM 1523 C CA . ALA A 1 202 ? 26.453 -11.692 16.162 1.00 38.28 202 ALA A CA 1
ATOM 1524 C C . ALA A 1 202 ? 26.233 -10.703 17.315 1.00 38.28 202 ALA A C 1
ATOM 1526 O O . ALA A 1 202 ? 27.055 -9.821 17.555 1.00 38.28 202 ALA A O 1
ATOM 1527 N N . GLN A 1 203 ? 25.111 -10.842 18.021 1.00 45.03 203 GLN A N 1
ATOM 1528 C CA . GLN A 1 203 ? 24.942 -10.221 19.326 1.00 45.03 203 GLN A CA 1
ATOM 1529 C C . GLN A 1 203 ? 25.926 -10.889 20.291 1.00 45.03 203 GLN A C 1
ATOM 1531 O O . GLN A 1 203 ? 25.673 -11.991 20.776 1.00 45.03 203 GLN A O 1
ATOM 1536 N N . GLU A 1 204 ? 27.045 -10.228 20.566 1.00 39.72 204 GLU A N 1
ATOM 1537 C CA . GLU A 1 204 ? 27.813 -10.490 21.777 1.00 39.72 204 GLU A CA 1
ATOM 1538 C C . GLU A 1 204 ? 27.119 -9.780 22.936 1.00 39.72 204 GLU A C 1
ATOM 1540 O O . GLU A 1 204 ? 27.026 -8.553 22.994 1.00 39.72 204 GLU A O 1
ATOM 1545 N N . GLY A 1 205 ? 26.561 -10.587 23.836 1.00 39.72 205 GLY A N 1
ATOM 1546 C CA . GLY A 1 205 ? 26.160 -10.115 25.145 1.00 39.72 205 GLY A CA 1
ATOM 1547 C C . GLY A 1 205 ? 27.387 -9.720 25.956 1.00 39.72 205 GLY A C 1
ATOM 1548 O O . GLY A 1 205 ? 28.412 -10.394 25.897 1.00 39.72 205 GLY A O 1
ATOM 1549 N N . ASP A 1 206 ? 27.239 -8.697 26.789 1.00 40.78 206 ASP A N 1
ATOM 1550 C CA . ASP A 1 206 ? 28.013 -8.645 28.017 1.00 40.78 206 ASP A CA 1
ATOM 1551 C C . ASP A 1 206 ? 27.149 -8.185 29.188 1.00 40.78 206 ASP A C 1
ATOM 1553 O O . ASP A 1 206 ? 26.212 -7.395 29.061 1.00 40.78 206 ASP A O 1
ATOM 1557 N N . LYS A 1 207 ? 27.446 -8.815 30.315 1.00 41.28 207 LYS A N 1
ATOM 1558 C CA . LYS A 1 207 ? 26.788 -8.726 31.607 1.00 41.28 207 LYS A CA 1
ATOM 1559 C C . LYS A 1 207 ? 27.277 -7.479 32.338 1.00 41.28 207 LYS A C 1
ATOM 1561 O O . LYS A 1 207 ? 28.484 -7.334 32.495 1.00 41.28 207 LYS A O 1
ATOM 1566 N N . GLN A 1 208 ? 26.355 -6.710 32.918 1.00 42.09 208 GLN A N 1
ATOM 1567 C CA . GLN A 1 208 ? 26.339 -6.297 34.336 1.00 42.09 208 GLN A CA 1
ATOM 1568 C C . GLN A 1 208 ? 25.116 -5.437 34.638 1.00 42.09 208 GLN A C 1
ATOM 1570 O O . GLN A 1 208 ? 24.829 -4.511 33.851 1.00 42.09 208 GLN A O 1
#

Radius of gyration: 19.13 Å; Cα contacts (8 Å, |Δi|>4): 264; chains: 1; bounding box: 47×38×62 Å

Secondary structure (DSSP, 8-state):
-HHHHHHHHHTT------------SSTTT-TTSPPPBS--STT--SS-TTPPTTHHHHHHHHHHHHHHTT-S-EEE------TTT--GGGSHHHHHHHHHHHHHHSTT--EEE-TTTT--HHHHHHHHHHTT--GGG----TT--SSB-S-BHHHHHHHHHHHHTT----S-B-TTS-PPPHHHHHHHHHHHHHHTTS----------

Foldseek 3Di:
DQLQVVLCVVVVHDDDDDDDDQFDQAVLRDVVDDFDWQDDLVPQADAHSHDGPPVLVVVLVVVLVVCLVVAEEEAEDQAADDRRNHHPCLAPVNQVVSQVVSLVVGPRRYGYDHPRHHPQLLVVVLVCVVVVRVLQSDDFASVPDAVHACIGPRSVSNQLSQVSNVHGRPGHYDPPHDHPDSVVSNVVVVVVVVVVVVPDPDDDDDDD

Sequence (208 aa):
LEAARAVAAAYGLEHYLVELPPIHGSALTDDHLLLPLGRDLTQAHGVAPSYVPARNLLFLAHLAALQDALGPAVLWLGVHHDDHTGYPDCRPEFISAVDLAVSLGTQHGLRVQAPFVTWSKSEIIRWGLIHQVPYQLTHSCYQGLRPACGVCDTCQARLQAFAAAGAVDPIPYDPAARRPDLDTVLAGLTAGEAEGAEHRPAQEGDKQ

Solvent-accessible surface area (backbone atoms only — not comparable to full-atom values): 12433 Å² total; per-residue (Å²): 110,69,37,60,53,50,47,26,57,75,71,74,45,90,82,85,86,79,91,71,84,90,66,68,82,14,36,79,64,31,94,89,40,76,70,71,63,67,68,67,68,87,80,38,72,53,70,45,58,72,44,57,75,62,48,58,56,54,51,50,56,51,51,48,62,61,41,45,79,76,41,76,52,74,47,78,42,93,41,45,44,51,89,44,41,52,59,70,74,29,34,68,68,44,52,53,51,47,22,52,50,42,27,72,74,32,94,53,48,31,40,56,46,48,91,37,25,88,38,51,64,30,56,53,43,44,52,34,58,78,68,64,54,68,60,64,42,59,81,65,37,85,83,72,46,85,50,22,56,46,29,35,64,54,30,41,54,49,54,51,18,26,50,73,47,76,43,80,71,75,56,62,55,41,85,87,47,82,55,80,63,63,69,66,51,53,59,50,52,62,52,54,62,57,61,64,68,75,72,68,81,78,83,76,83,82,90,132

Nearest PDB structures (foldseek):
  2pg3-assembly1_A-2  TM=7.915E-01  e=8.691E-07  Pectobacterium atrosepticum SCRI1043
  3bl5-assembly6_F  TM=7.820E-01  e=2.611E-06  unclassified
  3bl5-assembly1_A  TM=7.924E-01  e=4.987E-06  unclassified

Mean predicted aligned error: 8.06 Å

pLDDT: mean 85.78, std 17.8, range [33.66, 98.62]